Protein AF-A0A937T4F2-F1 (afdb_monomer)

Mean predicted aligned error: 13.63 Å

Secondary structure (DSSP, 8-state):
-EEEEEES-HHHHHHHHHHHHHHHHHH-TT-EEEEEETTT--HHHHHHHHH---SS-S-EEEEEESTT----TTT-HHHHHHHHHHHHHHSSSEEEEEESPPPHHHHHHHTTT-SEEEEE-----------THHHHHHHHTT-HHHHHHHHHHHHHTT--HHHHHHHHHHHHHHHHH--SPPSS-HHHHHHHHHHHHHHHHHHHTTSS-HHHHHHHHHHH-

Foldseek 3Di:
DEAEQEEAPLPVSVVVVVVVVVVVCVVPVPEAEEEDELVRDDLVVVVCQLPPADPRHGEHAYEYEANVVDDDPPDGPLVSCLVCLVSNLVGPYYYYYYHYDDDPVSVVSCVVRHPYHHYDYDPPPPPPQQDLCQLLVCVQVVVLVSNLVSLVVCVVSVNDLVSNLVNNLVSLVVVLPDPDDTPDDNVVSVVLNVLSVCLVVCVVVVNDPSSVSVSVSSVVD

Solvent-accessible surface area (backbone atoms only — not comparable to full-atom values): 12532 Å² total; per-residue (Å²): 49,30,37,37,36,31,23,71,25,63,66,61,40,49,54,50,49,51,58,51,4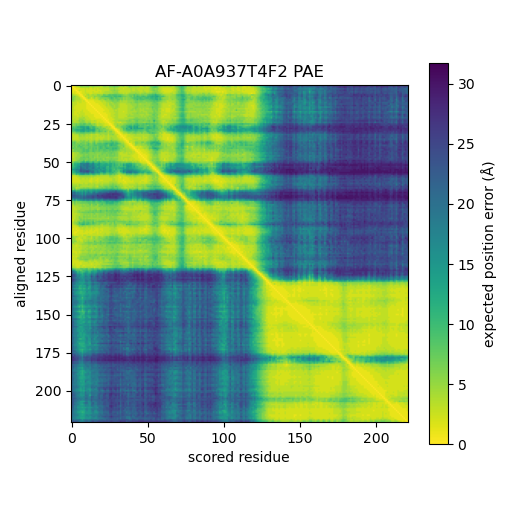9,54,56,46,40,74,76,37,74,71,47,49,77,47,78,42,43,61,90,70,68,51,73,72,57,50,54,46,60,44,75,54,66,48,98,88,22,90,34,42,41,38,35,41,43,40,49,67,72,69,81,60,85,87,84,39,67,49,61,56,53,69,66,43,40,62,59,43,36,74,20,87,30,40,38,35,40,40,39,50,77,74,53,74,73,56,48,62,56,44,69,76,45,38,80,43,79,45,81,27,73,56,87,66,74,73,76,75,73,80,66,70,63,57,43,31,53,23,56,60,67,69,36,52,70,59,29,52,54,46,48,54,51,38,53,76,67,70,53,54,66,68,59,55,50,49,46,47,53,50,40,46,50,53,58,68,74,43,92,63,93,62,87,60,54,75,66,57,46,49,54,54,50,53,49,54,53,49,47,55,52,38,29,75,69,66,76,41,58,60,68,63,48,50,51,51,52,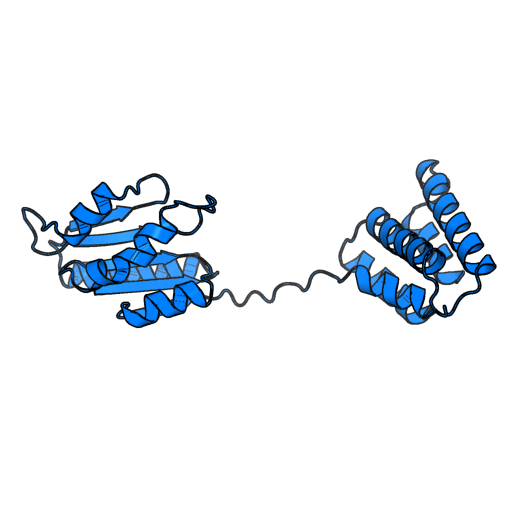55,75,66,111

Radius of gyration: 28.6 Å; Cα contacts (8 Å, |Δi|>4): 277; chains: 1; bounding box: 63×32×73 Å

pLDDT: mean 84.01, std 11.48, range [40.59, 96.69]

Nearest PDB structures (foldseek):
  4nh0-assembly1_A  TM=6.544E-01  e=1.791E-01  Thermomonospora curvata DSM 43183
  2hjg-assembly1_A  TM=4.256E-01  e=2.400E+00  Bacillus 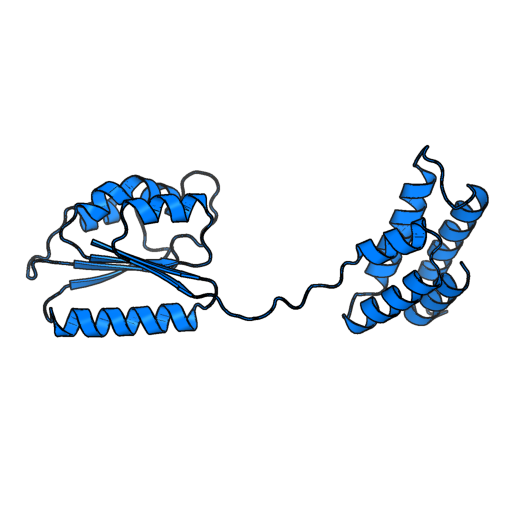subtilis
  8eth-assembly1_D  TM=3.333E-01  e=7.827E-01  Schizosaccharomyces pombe
  4dcu-assembly1_A  TM=3.921E-01  e=3.224E+00  Bacillus subtilis
  4dcs-assembly1_A  TM=3.339E-01  e=3.224E+00  Bacillus subtilis

Structure (mmCIF, N/CA/C/O backbone):
data_AF-A0A937T4F2-F1
#
_entry.id   AF-A0A937T4F2-F1
#
loop_
_atom_site.group_PDB
_atom_site.id
_atom_site.type_symbol
_atom_site.label_atom_id
_atom_site.label_alt_id
_atom_site.label_comp_id
_atom_site.label_asym_id
_atom_site.label_entity_id
_atom_site.label_seq_id
_atom_site.pdbx_PDB_ins_code
_atom_site.Cartn_x
_atom_site.Cartn_y
_atom_site.Cartn_z
_atom_site.occupancy
_atom_site.B_iso_or_equiv
_atom_site.auth_seq_id
_atom_site.auth_comp_id
_atom_site.auth_asym_id
_atom_site.auth_atom_id
_atom_site.pdbx_PDB_model_num
ATOM 1 N N . MET A 1 1 ? -14.818 2.961 31.309 1.00 83.94 1 MET A N 1
ATOM 2 C CA . MET A 1 1 ? -13.993 1.775 30.906 1.00 83.94 1 MET A CA 1
ATOM 3 C C . MET A 1 1 ? -13.852 1.731 29.386 1.00 83.94 1 MET A C 1
ATOM 5 O O . MET A 1 1 ? -14.859 1.927 28.714 1.00 83.94 1 MET A O 1
ATOM 9 N N . ILE A 1 2 ? -12.658 1.455 28.837 1.00 88.44 2 ILE A N 1
ATOM 10 C CA . ILE A 1 2 ? -12.404 1.455 27.378 1.00 88.44 2 ILE A CA 1
ATOM 11 C C . ILE A 1 2 ? -11.816 0.113 26.905 1.00 88.44 2 ILE A C 1
ATOM 13 O O . ILE A 1 2 ? -10.771 -0.321 27.392 1.00 88.44 2 ILE A O 1
ATOM 17 N N . TYR A 1 3 ? -12.446 -0.494 25.897 1.00 89.44 3 TYR A N 1
ATOM 18 C CA . TYR A 1 3 ? -11.949 -1.653 25.150 1.00 89.44 3 TYR A CA 1
ATOM 19 C C . TYR A 1 3 ? -11.636 -1.247 23.708 1.00 89.44 3 TYR A C 1
ATOM 21 O O . TYR A 1 3 ? -12.481 -0.656 23.045 1.00 89.44 3 TYR A O 1
ATOM 29 N N . LEU A 1 4 ? -10.457 -1.604 23.201 1.00 89.62 4 LEU A N 1
ATOM 30 C CA . LEU A 1 4 ? -10.071 -1.373 21.809 1.00 89.62 4 LEU A CA 1
ATOM 31 C C . LEU A 1 4 ? -9.850 -2.707 21.089 1.00 89.62 4 LEU A C 1
ATOM 33 O O . LEU A 1 4 ? -8.992 -3.503 21.472 1.00 89.62 4 LEU A O 1
ATOM 37 N N . LEU A 1 5 ? -10.609 -2.931 20.021 1.00 90.12 5 LEU A N 1
ATOM 38 C CA . LEU A 1 5 ? -10.444 -4.028 19.075 1.00 90.12 5 LEU A CA 1
ATOM 39 C C . LEU A 1 5 ? -10.024 -3.412 17.738 1.00 90.12 5 LEU A C 1
ATOM 41 O O . LEU A 1 5 ? -10.848 -2.807 17.060 1.00 90.12 5 LEU A O 1
ATOM 45 N N . HIS A 1 6 ? -8.757 -3.539 17.355 1.00 87.50 6 HIS A N 1
ATOM 46 C CA . HIS A 1 6 ? -8.257 -2.925 16.120 1.00 87.50 6 HIS A CA 1
ATOM 47 C C . HIS A 1 6 ? -7.607 -3.955 15.204 1.00 87.50 6 HIS A C 1
ATOM 49 O O . HIS A 1 6 ? -7.097 -4.967 15.676 1.00 87.50 6 HIS A O 1
ATOM 55 N N . GLY A 1 7 ? -7.591 -3.729 13.892 1.00 82.75 7 GLY A N 1
ATOM 56 C CA . GLY A 1 7 ? -6.862 -4.613 12.982 1.00 82.75 7 GLY A CA 1
ATOM 57 C C . GLY A 1 7 ? -7.362 -4.639 11.544 1.00 82.75 7 GLY A C 1
ATOM 58 O O . GLY A 1 7 ? -8.297 -3.941 11.167 1.00 82.75 7 GLY A O 1
ATOM 59 N N . THR A 1 8 ? -6.701 -5.449 10.719 1.00 80.94 8 THR A N 1
ATOM 60 C CA . THR A 1 8 ? -7.062 -5.641 9.305 1.00 80.94 8 THR A CA 1
ATOM 61 C C . THR A 1 8 ? -8.091 -6.755 9.103 1.00 80.94 8 THR A C 1
ATOM 63 O O . THR A 1 8 ? -8.775 -6.773 8.085 1.00 80.94 8 THR A O 1
ATOM 66 N N . ASP A 1 9 ? -8.219 -7.690 10.053 1.00 83.81 9 ASP A N 1
ATOM 67 C CA . ASP A 1 9 ? -9.214 -8.768 10.019 1.00 83.81 9 ASP A CA 1
ATOM 68 C C . ASP A 1 9 ? -10.533 -8.324 10.667 1.00 83.81 9 ASP A C 1
ATOM 70 O O . ASP A 1 9 ? -10.784 -8.546 11.856 1.00 83.81 9 ASP A O 1
ATOM 74 N N . THR A 1 10 ? -11.397 -7.704 9.861 1.00 80.31 10 THR A N 1
ATOM 75 C CA . THR A 1 10 ? -12.711 -7.212 10.305 1.00 80.31 10 THR A CA 1
ATOM 76 C C . THR A 1 10 ? -13.646 -8.332 10.766 1.00 80.31 10 THR A C 1
ATOM 78 O O . THR A 1 10 ? -14.517 -8.106 11.604 1.00 80.31 10 THR A O 1
ATOM 81 N N . LYS A 1 11 ? -13.476 -9.563 10.264 1.00 84.50 11 LYS A N 1
ATOM 82 C CA . LYS A 1 11 ? -14.308 -10.706 10.667 1.00 84.50 11 LYS A CA 1
ATOM 83 C C . LYS A 1 11 ? -13.941 -11.179 12.068 1.00 84.50 11 LYS A C 1
ATOM 85 O O . LYS A 1 11 ? -14.830 -11.403 12.892 1.00 84.50 11 LYS A O 1
ATOM 90 N N . LYS A 1 12 ? -12.644 -11.318 12.365 1.00 85.81 12 LYS A N 1
ATOM 91 C CA . LYS A 1 12 ? -12.189 -11.726 13.704 1.00 85.81 12 LYS A CA 1
ATOM 92 C C . LYS A 1 12 ? -12.471 -10.664 14.758 1.00 85.81 12 LYS A C 1
ATOM 94 O O . LYS A 1 12 ? -12.936 -11.029 15.838 1.00 85.81 12 LYS A O 1
ATOM 99 N N . SER A 1 13 ? -12.244 -9.385 14.450 1.00 85.69 13 SER A N 1
ATOM 100 C CA . SER A 1 13 ? -12.534 -8.297 15.391 1.00 85.69 13 SER A CA 1
ATOM 101 C C . SER A 1 13 ? -14.026 -8.245 15.739 1.00 85.69 13 SER A C 1
ATOM 103 O O . SER A 1 13 ? -14.369 -8.229 16.922 1.00 85.69 13 SER A O 1
ATOM 105 N N . ARG A 1 14 ? -14.921 -8.362 14.744 1.00 87.44 14 ARG A N 1
ATOM 106 C CA . ARG A 1 14 ? -16.379 -8.431 14.968 1.00 87.44 14 ARG A CA 1
ATOM 107 C C . ARG A 1 14 ? -16.800 -9.674 15.747 1.00 87.44 14 ARG A C 1
ATOM 109 O O . ARG A 1 14 ? -17.582 -9.567 16.686 1.00 87.44 14 ARG A O 1
ATOM 116 N N . LYS A 1 15 ? -16.244 -10.851 15.439 1.00 88.81 15 LYS A N 1
ATOM 117 C CA . LYS A 1 15 ? -16.525 -12.073 16.216 1.00 88.81 15 LYS A CA 1
ATOM 118 C C . LYS A 1 15 ? -16.136 -11.908 17.688 1.00 88.81 15 LYS A C 1
ATOM 120 O O . LYS A 1 15 ? -16.854 -12.374 18.569 1.00 88.81 15 LYS A O 1
ATOM 125 N N . LYS A 1 16 ? -15.014 -11.234 17.967 1.00 88.50 16 LYS A N 1
ATOM 126 C CA . LYS A 1 16 ? -14.596 -10.955 19.344 1.00 88.50 16 LYS A CA 1
ATOM 127 C C . LYS A 1 16 ? -15.494 -9.929 20.028 1.00 88.50 16 LYS A C 1
ATOM 129 O O . LYS A 1 16 ? -15.786 -10.115 21.205 1.00 88.50 16 LYS A O 1
ATOM 134 N N . LEU A 1 17 ? -15.929 -8.894 19.310 1.00 88.19 17 LEU A N 1
ATOM 135 C CA . LEU A 1 17 ? -16.901 -7.920 19.806 1.00 88.19 17 LEU A CA 1
ATOM 136 C C . LEU A 1 17 ? -18.180 -8.620 20.272 1.00 88.19 17 LEU A C 1
ATOM 138 O O . LEU A 1 17 ? -18.566 -8.436 21.418 1.00 88.19 17 LEU A O 1
ATOM 142 N N . HIS A 1 18 ? -18.777 -9.470 19.431 1.00 88.38 18 HIS A N 1
ATOM 143 C CA . HIS A 1 18 ? -19.980 -10.224 19.801 1.00 88.38 18 HIS A CA 1
ATOM 144 C C . HIS A 1 18 ? -19.755 -11.082 21.048 1.00 88.38 18 HIS A C 1
ATOM 146 O O . HIS A 1 18 ? -20.501 -10.956 22.008 1.00 88.38 18 HIS A O 1
ATOM 152 N N . ALA A 1 19 ? -18.653 -11.836 21.108 1.00 88.44 19 ALA A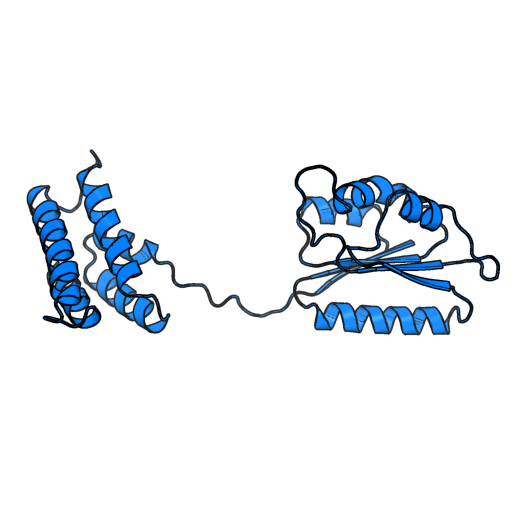 N 1
ATOM 153 C CA . ALA A 1 19 ? -18.331 -12.630 22.293 1.00 88.44 19 ALA A CA 1
ATOM 154 C C . ALA A 1 19 ? -18.150 -11.777 23.568 1.00 88.44 19 ALA A C 1
ATOM 156 O O . ALA A 1 19 ? -18.493 -12.218 24.662 1.00 88.44 19 ALA A O 1
ATOM 157 N N . LEU A 1 20 ? -17.594 -10.564 23.455 1.00 86.69 20 LEU A N 1
ATOM 158 C CA . LEU A 1 20 ? -17.495 -9.636 24.586 1.00 86.69 20 LEU A CA 1
ATOM 159 C C . LEU A 1 20 ? -18.876 -9.125 25.001 1.00 86.69 20 LEU A C 1
ATOM 161 O O . LEU A 1 20 ? -19.185 -9.154 26.191 1.00 86.69 20 LEU A O 1
ATOM 165 N N . LEU A 1 21 ? -19.708 -8.719 24.043 1.00 86.31 21 LEU A N 1
ATOM 166 C CA . LEU A 1 21 ? -21.074 -8.268 24.301 1.00 86.31 21 LEU A CA 1
ATOM 167 C C . LEU A 1 21 ? -21.911 -9.364 24.970 1.00 86.31 21 LEU A C 1
ATOM 169 O O . LEU A 1 21 ? -22.514 -9.093 26.002 1.00 86.31 21 LEU A O 1
ATOM 173 N N . ASP A 1 22 ? -21.849 -10.608 24.493 1.00 86.69 22 ASP A N 1
ATOM 174 C CA . ASP A 1 22 ? -22.565 -11.748 25.086 1.00 86.69 22 ASP A CA 1
ATOM 175 C C . ASP A 1 22 ? -22.203 -11.933 26.568 1.00 86.69 22 ASP A C 1
ATOM 177 O O . ASP A 1 22 ? -23.071 -12.084 27.434 1.00 86.69 22 ASP A O 1
ATOM 181 N N . THR A 1 23 ? -20.908 -11.845 26.901 1.00 85.31 23 THR A N 1
ATOM 182 C CA . THR A 1 23 ? -20.461 -11.932 28.302 1.00 85.31 23 THR A CA 1
ATOM 183 C C . THR A 1 23 ? -20.909 -10.740 29.147 1.00 85.31 23 THR A C 1
ATOM 185 O O . THR A 1 23 ? -21.160 -10.901 30.343 1.00 85.31 23 THR A O 1
ATOM 188 N N . MET A 1 24 ? -21.010 -9.548 28.555 1.00 82.31 24 MET A N 1
ATOM 189 C CA . MET A 1 24 ? -21.457 -8.341 29.250 1.00 82.31 24 MET A CA 1
ATOM 190 C C . MET A 1 24 ? -22.962 -8.362 29.498 1.00 82.31 24 MET A C 1
ATOM 192 O O . MET A 1 24 ? -23.366 -8.087 30.624 1.00 82.31 24 MET A O 1
ATOM 196 N N . PHE A 1 25 ? -23.767 -8.766 28.514 1.00 82.12 25 PHE A N 1
ATOM 197 C CA . PHE A 1 25 ? -25.214 -8.923 28.666 1.00 82.12 25 PHE A CA 1
ATOM 198 C C . PHE A 1 25 ? -25.568 -10.018 29.671 1.00 82.12 25 PHE A C 1
ATOM 200 O O . PHE A 1 25 ? -26.463 -9.832 30.484 1.00 82.12 25 PHE A O 1
ATOM 207 N N . THR A 1 26 ? -24.801 -11.112 29.716 1.00 81.31 26 THR A N 1
ATOM 208 C CA . THR A 1 26 ? -24.996 -12.158 30.739 1.00 81.31 26 THR A CA 1
ATOM 209 C C . THR A 1 26 ? -24.761 -11.622 32.156 1.00 81.31 26 THR A C 1
ATOM 211 O O . THR A 1 26 ? -25.468 -11.984 33.091 1.00 81.31 26 THR A O 1
ATOM 214 N N . LYS A 1 27 ? -23.762 -10.748 32.337 1.00 80.12 27 LYS A N 1
ATOM 215 C CA . LYS A 1 27 ? -23.451 -10.141 33.644 1.00 80.12 27 LYS A CA 1
ATOM 216 C C . LYS A 1 27 ? -24.350 -8.953 33.987 1.00 80.12 27 LYS A C 1
ATOM 218 O O . LYS A 1 27 ? -24.437 -8.589 35.157 1.00 80.12 27 LYS A O 1
ATOM 223 N N . LYS A 1 28 ? -24.926 -8.300 32.978 1.00 74.56 28 LYS A N 1
ATOM 224 C CA . LYS A 1 28 ? -25.728 -7.077 33.090 1.00 74.56 28 LYS A CA 1
ATOM 225 C C . LYS A 1 28 ? -26.850 -7.098 32.042 1.00 74.56 28 LYS A C 1
ATOM 227 O O . LYS A 1 28 ? -26.717 -6.432 31.014 1.00 74.56 28 LYS A O 1
ATOM 232 N N . PRO A 1 29 ? -27.933 -7.851 32.291 1.00 70.62 29 PRO A N 1
ATOM 233 C CA . PRO A 1 29 ? -29.032 -7.982 31.337 1.00 70.62 29 PRO A CA 1
ATOM 234 C C . PRO A 1 29 ? -29.769 -6.658 31.096 1.00 70.62 29 PRO A C 1
ATOM 236 O O . PRO A 1 29 ? -30.227 -6.418 29.986 1.00 70.62 29 PRO A O 1
ATOM 239 N N . ASP A 1 30 ? -29.795 -5.762 32.086 1.00 70.56 30 ASP A N 1
ATOM 240 C CA . ASP A 1 30 ? -30.507 -4.479 31.995 1.00 70.56 30 ASP A CA 1
ATOM 241 C C . ASP A 1 30 ? -29.673 -3.349 31.360 1.00 70.56 30 ASP A C 1
ATOM 243 O O . ASP A 1 30 ? -30.110 -2.202 31.326 1.00 70.56 30 ASP A O 1
ATOM 247 N N . ALA A 1 31 ? -28.446 -3.620 30.896 1.00 73.25 31 ALA A N 1
ATOM 248 C CA . ALA A 1 31 ? -27.570 -2.578 30.362 1.00 73.25 31 ALA A CA 1
ATOM 249 C C . ALA A 1 31 ? -28.068 -2.046 29.008 1.00 73.25 31 ALA A C 1
ATOM 251 O O . ALA A 1 31 ? -28.270 -2.801 28.057 1.00 73.25 31 ALA A O 1
ATOM 252 N N . SER A 1 32 ? -28.189 -0.723 28.896 1.00 79.19 32 SER A N 1
ATOM 253 C CA . SER A 1 32 ? -28.565 -0.065 27.641 1.00 79.19 32 SER A CA 1
ATOM 254 C C . SER A 1 32 ? -27.428 -0.145 26.615 1.00 79.19 32 SER A C 1
ATOM 256 O O . SER A 1 32 ? -26.306 0.285 26.892 1.00 79.19 32 SER A O 1
ATOM 258 N N . PHE A 1 33 ? -27.714 -0.695 25.432 1.00 84.00 33 PHE A N 1
ATOM 259 C CA . PHE A 1 33 ? -26.747 -0.894 24.349 1.00 84.00 33 PHE A CA 1
ATOM 260 C C . PHE A 1 33 ? -26.942 0.121 23.222 1.00 84.00 33 PHE A C 1
ATOM 262 O O . PHE A 1 33 ? -28.048 0.276 22.706 1.00 84.00 33 PHE A O 1
ATOM 269 N N . LEU A 1 34 ? -25.853 0.768 22.810 1.00 85.19 34 LEU A N 1
ATOM 270 C CA . LEU A 1 34 ? -25.823 1.725 21.708 1.00 85.19 34 LEU A CA 1
ATOM 271 C C . LEU A 1 34 ? -24.652 1.404 20.780 1.00 85.19 34 LEU A C 1
ATOM 273 O O . LEU A 1 34 ? -23.527 1.196 21.235 1.00 85.19 34 LEU A O 1
ATOM 277 N N . ARG A 1 35 ? -24.899 1.399 19.472 1.00 86.94 35 ARG A N 1
ATOM 278 C CA . ARG A 1 35 ? -23.864 1.284 18.440 1.00 86.94 35 ARG A CA 1
ATOM 279 C C . ARG A 1 35 ? -23.889 2.545 17.593 1.00 86.94 35 ARG A C 1
ATOM 281 O O . ARG A 1 35 ? -24.959 2.941 17.155 1.00 86.94 35 ARG A O 1
ATOM 288 N N . ILE A 1 36 ? -22.725 3.150 17.393 1.00 84.69 36 ILE A N 1
ATOM 289 C CA . ILE A 1 36 ? -22.549 4.402 16.660 1.00 84.69 36 ILE A CA 1
ATOM 290 C C . ILE A 1 36 ? -21.604 4.143 15.492 1.00 84.69 36 ILE A C 1
ATOM 292 O O . ILE A 1 36 ? -20.479 3.673 15.687 1.00 84.69 36 ILE A O 1
ATOM 296 N N . GLU A 1 37 ? -22.071 4.457 14.291 1.00 81.75 37 GLU A N 1
ATOM 297 C CA . GLU A 1 37 ? -21.305 4.370 13.046 1.00 81.75 37 GLU A CA 1
ATOM 298 C C . GLU A 1 37 ? -20.858 5.769 12.584 1.00 81.75 37 GLU A C 1
ATOM 300 O O . GLU A 1 37 ? -21.308 6.784 13.120 1.00 81.75 37 GLU A O 1
ATOM 305 N N . ALA A 1 38 ? -19.957 5.838 11.596 1.00 72.31 38 ALA A N 1
ATOM 306 C CA . ALA A 1 38 ? -19.289 7.080 11.181 1.00 72.31 38 ALA A CA 1
ATOM 307 C C . ALA A 1 38 ? -20.251 8.232 10.826 1.00 72.31 38 ALA A C 1
ATOM 309 O O . ALA A 1 38 ? -19.945 9.388 11.105 1.00 72.31 38 ALA A O 1
ATOM 310 N N . GLY A 1 39 ? -21.438 7.921 10.292 1.00 68.94 39 GLY A N 1
ATOM 311 C CA . GLY A 1 39 ? -22.457 8.916 9.934 1.00 68.94 39 GLY A CA 1
ATOM 312 C C . GLY A 1 39 ? -23.366 9.380 11.078 1.00 68.94 39 GLY A C 1
ATOM 313 O O . GLY A 1 39 ? -24.108 10.340 10.901 1.00 68.94 39 GLY A O 1
ATOM 314 N N . GLU A 1 40 ? -23.334 8.724 12.239 1.00 71.88 40 GLU A N 1
ATOM 315 C CA . GLU A 1 40 ? -24.231 9.020 13.369 1.00 71.88 40 GLU A CA 1
ATOM 316 C C . GLU A 1 40 ? -23.536 9.759 14.520 1.00 71.88 40 GLU A C 1
ATOM 318 O O . GLU A 1 40 ? -24.167 10.089 15.533 1.00 71.88 40 GLU A O 1
ATOM 323 N N . PHE A 1 41 ? -22.227 9.976 14.398 1.00 78.56 41 PHE A N 1
ATOM 324 C CA . PHE A 1 41 ? -21.417 10.586 15.438 1.00 78.56 41 PHE A CA 1
ATOM 325 C C . PHE A 1 41 ? -21.494 12.118 15.401 1.00 78.56 41 PHE A C 1
ATOM 327 O O . PHE A 1 41 ? -21.256 12.733 14.365 1.00 78.56 41 PHE A O 1
ATOM 334 N N . ASP A 1 42 ? -21.725 12.720 16.569 1.00 78.81 42 ASP A N 1
ATOM 335 C CA . ASP A 1 42 ? -21.542 14.150 16.822 1.00 78.81 42 ASP A CA 1
ATOM 336 C C . ASP A 1 42 ? -20.919 14.366 18.214 1.00 78.81 42 ASP A C 1
ATOM 338 O O . ASP A 1 42 ? -21.085 13.540 19.120 1.00 78.81 42 ASP A O 1
ATOM 342 N N . GLU A 1 43 ? -20.212 15.482 18.395 1.00 79.81 43 GLU A N 1
ATOM 343 C CA . GLU A 1 43 ? -19.562 15.861 19.656 1.00 79.81 43 GLU A CA 1
ATOM 344 C C . GLU A 1 43 ? -20.571 15.997 20.805 1.00 79.81 43 GLU A C 1
ATOM 346 O O . GLU A 1 43 ? -20.306 15.533 21.917 1.00 79.81 43 GLU A O 1
ATOM 351 N N . SER A 1 44 ? -21.764 16.531 20.528 1.00 80.44 44 SER A N 1
ATOM 352 C CA . SER A 1 44 ? -22.835 16.656 21.525 1.00 80.44 44 SER A CA 1
ATOM 353 C C . SER A 1 44 ? -23.259 15.290 22.077 1.00 80.44 44 SER A C 1
ATOM 355 O O . SER A 1 44 ? -23.436 15.129 23.286 1.00 80.44 44 SER A O 1
ATOM 357 N N . ARG A 1 45 ? -23.354 14.272 21.205 1.00 78.56 45 ARG A N 1
ATOM 358 C CA . ARG A 1 45 ? -23.710 12.896 21.602 1.00 78.56 45 ARG A CA 1
ATOM 359 C C . ARG A 1 45 ? -22.607 12.247 22.429 1.00 78.56 45 ARG A C 1
ATOM 361 O O . ARG A 1 45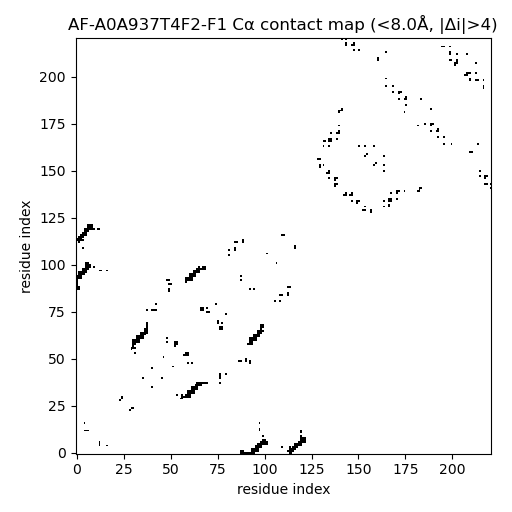 ? -22.897 11.485 23.343 1.00 78.56 45 ARG A O 1
ATOM 368 N N . LEU A 1 46 ? -21.338 12.552 22.145 1.00 82.19 46 LEU A N 1
ATOM 369 C CA . LEU A 1 46 ? -20.229 12.036 22.948 1.00 82.19 46 LEU A CA 1
ATOM 370 C C . LEU A 1 46 ? -20.319 12.517 24.401 1.00 82.19 46 LEU A C 1
ATOM 372 O O . LEU A 1 46 ? -20.147 11.710 25.313 1.00 82.19 46 LEU A O 1
ATOM 376 N N . GLN A 1 47 ? -20.623 13.798 24.618 1.00 81.25 47 GLN A N 1
ATOM 377 C CA . GLN A 1 47 ? -20.795 14.357 25.963 1.00 81.25 47 GLN A CA 1
ATOM 378 C C . GLN A 1 47 ? -21.973 13.707 26.701 1.00 81.25 47 GLN A C 1
ATOM 380 O O . GLN A 1 47 ? -21.847 13.347 27.874 1.00 81.25 47 GLN A O 1
ATOM 385 N N . GLU A 1 48 ? -23.080 13.454 25.995 1.00 82.81 48 GLU A N 1
ATOM 386 C CA . GLU A 1 48 ? -24.206 12.679 26.525 1.00 82.81 48 GLU A CA 1
ATOM 387 C C . GLU A 1 48 ? -23.779 11.260 26.922 1.00 82.81 48 GLU A C 1
ATOM 389 O O . GLU A 1 48 ? -24.142 10.785 27.991 1.00 82.81 48 GLU A O 1
ATOM 394 N N . PHE A 1 49 ? -22.952 10.582 26.127 1.00 82.50 49 PHE A N 1
ATOM 395 C CA . PHE A 1 49 ? -22.477 9.238 26.467 1.00 82.50 49 PHE A CA 1
ATOM 396 C C . PHE A 1 49 ? -21.503 9.215 27.648 1.00 82.50 49 PHE A C 1
ATOM 398 O O . PHE A 1 49 ? -21.465 8.236 28.396 1.00 82.50 49 PHE A O 1
ATOM 405 N N . VAL A 1 50 ? -20.692 10.260 27.822 1.00 82.62 50 VAL A N 1
ATOM 406 C CA . VAL A 1 50 ? -19.712 10.351 28.915 1.00 82.62 50 VAL A CA 1
ATOM 407 C C . VAL A 1 50 ? -20.402 10.645 30.246 1.00 82.62 50 VAL A C 1
ATOM 409 O O . VAL A 1 50 ? -20.107 9.960 31.231 1.00 82.62 50 VAL A O 1
ATOM 412 N N . GLY A 1 51 ? -21.311 11.625 30.270 1.00 74.94 51 GLY A N 1
ATOM 413 C CA . GLY A 1 51 ? -21.999 12.083 31.484 1.00 74.94 51 GLY A CA 1
ATOM 414 C C . GLY A 1 51 ? -23.368 11.447 31.734 1.00 74.94 51 GLY A C 1
ATOM 415 O O . GLY A 1 51 ? -23.875 11.502 32.852 1.00 74.94 51 GLY A O 1
ATOM 416 N N . GLY A 1 52 ? -23.975 10.846 30.714 1.00 69.56 52 GLY A N 1
ATOM 417 C CA . GLY A 1 52 ? -25.308 10.267 30.784 1.00 69.56 52 GLY A CA 1
ATOM 418 C C . GLY A 1 52 ? -25.343 8.950 31.551 1.00 69.56 52 GLY A C 1
ATOM 419 O O . GLY A 1 52 ? -24.478 8.080 31.413 1.00 69.56 52 GLY A O 1
ATOM 420 N N . GLN A 1 53 ? -26.416 8.784 32.318 1.00 63.97 53 GLN A N 1
ATOM 421 C CA . GLN A 1 53 ? -26.801 7.539 32.974 1.00 63.97 53 GLN A CA 1
ATOM 422 C C . GLN A 1 53 ? -28.165 7.104 32.424 1.00 63.97 53 GLN A C 1
ATOM 424 O O . GLN A 1 53 ? -28.999 7.943 32.083 1.00 63.97 53 GLN A O 1
ATOM 429 N N . GLY A 1 54 ? -28.387 5.798 32.267 1.00 59.94 54 GLY A N 1
ATOM 430 C CA . GLY A 1 54 ? -29.671 5.287 31.794 1.00 59.94 54 GLY A CA 1
ATOM 431 C C . GLY A 1 54 ? -30.770 5.576 32.806 1.00 59.94 54 GLY A C 1
ATOM 432 O O . GLY A 1 54 ? -30.588 5.316 33.992 1.00 59.94 54 GLY A O 1
ATOM 433 N N . LEU A 1 55 ? -31.931 6.048 32.335 1.00 58.78 55 LEU A N 1
ATOM 434 C CA . LEU A 1 55 ? -33.102 6.285 33.194 1.00 58.78 55 LEU A CA 1
ATOM 435 C C . LEU A 1 55 ? -33.513 5.034 33.995 1.00 58.78 55 LEU A C 1
ATOM 437 O O . LEU A 1 55 ? -34.071 5.152 35.080 1.00 58.78 55 LEU A O 1
ATOM 441 N N . PHE A 1 56 ? -33.229 3.846 33.451 1.00 57.81 56 PHE A N 1
ATOM 442 C CA . PHE A 1 56 ? -33.625 2.550 34.011 1.00 57.81 56 PHE A CA 1
ATOM 443 C C . PHE A 1 56 ? -32.443 1.623 34.321 1.00 57.81 56 PHE A C 1
ATOM 445 O O . PHE A 1 56 ? -32.627 0.574 34.929 1.00 57.81 56 PHE A O 1
ATOM 452 N N . SER A 1 57 ? -31.224 1.983 33.906 1.00 58.75 57 SER A N 1
ATOM 453 C CA . SER A 1 57 ? -30.040 1.145 34.093 1.00 58.75 57 SER A CA 1
ATOM 454 C C . SER A 1 57 ? -28.816 2.001 34.370 1.00 58.75 57 SER A C 1
ATOM 456 O O . SER A 1 57 ? -28.568 3.006 33.707 1.00 58.75 57 SER A O 1
ATOM 458 N N . ASN A 1 58 ? -28.011 1.586 35.343 1.00 62.25 58 ASN A N 1
ATOM 459 C CA . ASN A 1 58 ? -26.920 2.423 35.833 1.00 62.25 58 ASN A CA 1
ATOM 460 C C . ASN A 1 58 ? -25.727 2.545 34.869 1.00 62.25 58 ASN A C 1
ATOM 462 O O . ASN A 1 58 ? -24.793 3.267 35.204 1.00 62.25 58 ASN A O 1
ATOM 466 N N . LYS A 1 59 ? -25.690 1.823 33.732 1.00 72.56 59 LYS A N 1
ATOM 467 C CA . LYS A 1 59 ? -24.513 1.780 32.840 1.00 72.56 59 LYS A CA 1
ATOM 468 C C . LYS A 1 59 ? -24.883 1.561 31.372 1.00 72.56 59 LYS A C 1
ATOM 470 O O . LYS A 1 59 ? -25.560 0.586 31.050 1.00 72.56 59 LYS A O 1
ATOM 475 N N . TYR A 1 60 ? -24.338 2.400 30.495 1.00 80.69 60 TYR A N 1
ATOM 476 C CA . TYR A 1 60 ? -24.389 2.213 29.044 1.00 80.69 60 TYR A CA 1
ATOM 477 C C . TYR A 1 60 ? -23.244 1.329 28.537 1.00 80.69 60 TYR A C 1
ATOM 479 O O . TYR A 1 60 ? -22.117 1.385 29.044 1.00 80.69 60 TYR A O 1
ATOM 487 N N . ILE A 1 61 ? -23.533 0.541 27.501 1.00 85.50 61 ILE A N 1
ATOM 488 C CA . ILE A 1 61 ? -22.547 -0.128 26.649 1.00 85.50 61 ILE A CA 1
ATOM 489 C C . ILE A 1 61 ? -22.592 0.562 25.286 1.00 85.50 61 ILE A C 1
ATOM 491 O O . ILE A 1 61 ? -23.544 0.382 24.528 1.00 85.50 61 ILE A O 1
ATOM 495 N N . ILE A 1 62 ? -21.564 1.351 24.985 1.00 88.56 62 ILE A N 1
ATOM 496 C CA . ILE A 1 62 ? -21.446 2.117 23.743 1.00 88.56 62 ILE A CA 1
ATOM 497 C C . ILE A 1 62 ? -20.377 1.480 22.858 1.00 88.56 62 ILE A C 1
ATOM 499 O O . ILE A 1 62 ? -19.229 1.308 23.275 1.00 88.56 62 ILE A O 1
ATOM 503 N N . VAL A 1 63 ? -20.748 1.138 21.627 1.00 89.56 63 VAL A N 1
ATOM 504 C CA . VAL A 1 63 ? -19.848 0.596 20.606 1.00 89.56 63 VAL A CA 1
ATOM 505 C C . VAL A 1 63 ? -19.627 1.638 19.519 1.00 89.56 63 VAL A C 1
ATOM 507 O O . VAL A 1 63 ? -20.558 1.999 18.806 1.00 89.56 63 VAL A O 1
ATOM 510 N N . PHE A 1 64 ? -18.383 2.075 19.362 1.00 88.81 64 PHE A N 1
ATOM 511 C CA . PHE A 1 64 ? -17.936 2.917 18.260 1.00 88.81 64 PHE A CA 1
ATOM 512 C C . PHE A 1 64 ? -17.401 2.033 17.136 1.00 88.81 64 PHE A C 1
ATOM 514 O O . PHE A 1 64 ? -16.388 1.354 17.319 1.00 88.81 64 PHE A O 1
ATOM 521 N N . ASP A 1 65 ? -18.105 2.007 16.002 1.00 86.56 65 ASP A N 1
ATOM 522 C CA . ASP A 1 65 ? -17.797 1.133 14.872 1.00 86.56 65 ASP A CA 1
ATOM 523 C C . ASP A 1 65 ? -17.191 1.898 13.704 1.00 86.56 65 ASP A C 1
ATOM 525 O O . ASP A 1 65 ? -17.880 2.625 12.987 1.00 86.56 65 ASP A O 1
ATOM 529 N N . ASN A 1 66 ? -15.888 1.681 13.516 1.00 84.12 66 ASN A N 1
ATOM 530 C CA . ASN A 1 66 ? -15.101 2.176 12.400 1.00 84.12 66 ASN A CA 1
ATOM 531 C C . ASN A 1 66 ? -15.210 3.700 12.236 1.00 84.12 66 ASN A C 1
ATOM 533 O O . ASN A 1 66 ? -15.336 4.213 11.126 1.00 84.12 66 ASN A O 1
ATOM 537 N N . LEU A 1 67 ? -15.160 4.439 13.347 1.00 82.25 67 LEU A N 1
ATOM 538 C CA . LEU A 1 67 ? -15.275 5.898 13.339 1.00 82.25 67 LEU A CA 1
ATOM 539 C C . LEU A 1 67 ? -14.001 6.578 12.824 1.00 82.25 67 LEU A C 1
ATOM 541 O O . LEU A 1 67 ? -13.990 7.788 12.589 1.00 82.25 67 LEU A O 1
ATOM 545 N N . PHE A 1 68 ? -12.901 5.830 12.677 1.00 77.75 68 PHE A N 1
ATOM 546 C CA . PHE A 1 68 ? -11.614 6.364 12.232 1.00 77.75 68 PHE A CA 1
ATOM 547 C C . PHE A 1 68 ? -11.366 6.126 10.736 1.00 77.75 68 PHE A C 1
ATOM 549 O O . PHE A 1 68 ? -10.284 6.473 10.251 1.00 77.75 68 PHE A O 1
ATOM 556 N N . SER A 1 69 ? -12.323 5.538 10.003 1.00 66.31 69 SER A N 1
ATOM 557 C CA . SER A 1 69 ? -12.202 5.339 8.552 1.00 66.31 69 SER A CA 1
ATOM 558 C C . SER A 1 69 ? -12.344 6.621 7.753 1.00 66.31 69 SER A C 1
ATOM 560 O O . SER A 1 69 ? -11.787 6.716 6.658 1.00 66.31 69 SER A O 1
ATOM 562 N N . ASP A 1 70 ? -13.065 7.601 8.292 1.00 57.25 70 ASP A N 1
ATOM 563 C CA . ASP A 1 70 ? -13.182 8.891 7.645 1.00 57.25 70 ASP A CA 1
ATOM 564 C C . ASP A 1 70 ? -11.835 9.614 7.753 1.00 57.25 70 ASP A C 1
ATOM 566 O O . ASP A 1 70 ? -11.329 9.927 8.836 1.00 57.25 70 ASP A O 1
ATOM 570 N N . ASN A 1 71 ? -11.272 9.935 6.588 1.00 53.50 71 ASN A N 1
ATOM 571 C CA . ASN A 1 71 ? -10.151 10.852 6.422 1.00 53.50 71 ASN A CA 1
ATOM 572 C C . ASN A 1 71 ? -10.647 12.269 6.042 1.00 53.50 71 ASN A C 1
ATOM 574 O O . ASN A 1 71 ? -10.283 12.736 4.958 1.00 53.50 71 ASN A O 1
ATOM 578 N N . PRO A 1 72 ? -11.434 13.022 6.844 1.00 51.47 72 PRO A N 1
ATOM 579 C CA . PRO A 1 72 ? -11.542 14.446 6.597 1.00 51.47 72 PRO A CA 1
ATOM 580 C C . PRO A 1 72 ? -10.251 15.109 7.100 1.00 51.47 72 PRO A C 1
ATOM 582 O O . PRO A 1 72 ? -9.816 14.868 8.237 1.00 51.47 72 PRO A O 1
ATOM 585 N N . PRO A 1 73 ? -9.615 15.954 6.279 1.00 40.59 73 PRO A N 1
ATOM 586 C CA . PRO A 1 73 ? -8.472 16.736 6.701 1.00 40.59 73 PRO A CA 1
ATOM 587 C C . PRO A 1 73 ? -8.960 17.789 7.704 1.00 40.59 73 PRO A C 1
ATOM 589 O O . PRO A 1 73 ? -9.811 18.605 7.384 1.00 40.59 73 PRO A O 1
ATOM 592 N N . ALA A 1 74 ? -8.406 17.760 8.917 1.00 40.69 74 ALA A N 1
ATOM 593 C CA . ALA A 1 74 ? -8.582 18.779 9.956 1.00 40.69 74 ALA A CA 1
ATOM 594 C C . ALA A 1 74 ? -10.034 19.006 10.447 1.00 40.69 74 ALA A C 1
ATOM 596 O O . ALA A 1 74 ? -10.732 19.905 10.001 1.00 40.69 74 ALA A O 1
ATOM 597 N N . GLY A 1 75 ? -10.451 18.224 11.454 1.00 51.03 75 GLY A N 1
ATOM 598 C CA . GLY A 1 75 ? -11.681 18.477 12.231 1.00 51.03 75 GLY A CA 1
ATOM 599 C C . GLY A 1 75 ? -12.538 17.243 12.523 1.00 51.03 75 GLY A C 1
ATOM 600 O O . GLY A 1 75 ? -13.461 17.328 13.319 1.00 51.03 75 GLY A O 1
ATOM 601 N N . GLY A 1 76 ? -12.222 16.094 11.918 1.00 65.06 76 GLY A N 1
ATOM 602 C CA . GLY A 1 76 ? -13.067 14.898 11.992 1.00 65.06 76 GLY A CA 1
ATOM 603 C C . GLY A 1 76 ? -13.165 14.223 13.368 1.00 65.06 76 GLY A C 1
ATOM 604 O O . GLY A 1 76 ? -12.259 14.330 14.202 1.00 65.06 76 GLY A O 1
ATOM 605 N N . THR A 1 77 ? -14.243 13.445 13.529 1.00 71.56 77 THR A N 1
ATOM 606 C CA . THR A 1 77 ? -14.617 12.529 14.630 1.00 71.56 77 THR A CA 1
ATOM 607 C C . THR A 1 77 ? -13.433 11.904 15.368 1.00 71.56 77 THR A C 1
ATOM 609 O O . THR A 1 77 ? -13.350 11.922 16.596 1.00 71.56 77 THR A O 1
ATOM 612 N N . LYS A 1 78 ? -12.447 11.421 14.612 1.00 79.44 78 LYS A N 1
ATOM 613 C CA . LYS A 1 78 ? -11.205 10.834 15.117 1.00 79.44 78 LYS A CA 1
ATOM 614 C C . LYS A 1 78 ? -10.430 11.733 16.087 1.00 79.44 78 LYS A C 1
ATOM 616 O O . LYS A 1 78 ? -9.950 11.263 17.115 1.00 79.44 78 LYS A O 1
ATOM 621 N N . ASN A 1 79 ? -10.268 13.018 15.775 1.00 79.12 79 ASN A N 1
ATOM 622 C CA . ASN A 1 79 ? -9.502 13.930 16.628 1.00 79.12 79 ASN A CA 1
ATOM 623 C C . ASN A 1 79 ? -10.241 14.260 17.924 1.00 79.12 79 ASN A C 1
ATOM 625 O O . ASN A 1 79 ? -9.586 14.402 18.955 1.00 79.12 79 ASN A O 1
ATOM 629 N N . ILE A 1 80 ? -11.568 14.370 17.860 1.00 81.75 80 ILE A N 1
ATOM 630 C CA . ILE A 1 80 ? -12.437 14.616 19.016 1.00 81.75 80 ILE A CA 1
ATOM 631 C C . ILE A 1 80 ? -12.338 13.421 19.967 1.00 81.75 80 ILE A C 1
ATOM 633 O O . ILE A 1 80 ? -11.894 13.572 21.104 1.00 81.75 80 ILE A O 1
ATOM 637 N N . LEU A 1 81 ? -12.581 12.207 19.460 1.00 83.56 81 LEU A N 1
ATOM 638 C CA . LEU A 1 81 ? -12.488 10.974 20.246 1.00 83.56 81 LEU A CA 1
ATOM 639 C C . LEU A 1 81 ? -11.114 10.796 20.896 1.00 83.56 81 LEU A C 1
ATOM 641 O O . LEU A 1 81 ? -11.032 10.471 22.075 1.00 83.56 81 LEU A O 1
ATOM 645 N N . LEU A 1 82 ? -10.025 11.066 20.165 1.00 84.00 82 LEU A N 1
ATOM 646 C CA . LEU A 1 82 ? -8.661 10.953 20.693 1.00 84.00 82 LEU A CA 1
ATOM 647 C C . LEU A 1 82 ? -8.297 12.009 21.749 1.00 84.00 82 LEU A C 1
ATOM 649 O O . LEU A 1 82 ? -7.316 11.802 22.468 1.00 84.00 82 LEU A O 1
ATOM 653 N N . LYS A 1 83 ? -8.987 13.154 21.798 1.00 85.00 83 LYS A N 1
ATOM 654 C CA . LYS A 1 83 ? -8.808 14.169 22.852 1.00 85.00 83 LYS A CA 1
ATOM 655 C C . LYS A 1 83 ? -9.593 13.792 24.105 1.00 85.00 83 LYS A C 1
ATOM 657 O O . LYS A 1 83 ? -9.055 13.893 25.204 1.00 85.00 83 LYS A O 1
ATOM 662 N N . GLU A 1 84 ? -10.800 13.273 23.918 1.00 84.62 84 GLU A N 1
ATOM 663 C CA . GLU A 1 84 ? -11.732 12.960 25.002 1.00 84.62 84 GLU A CA 1
ATOM 664 C C . GLU A 1 84 ? -11.516 11.583 25.649 1.00 84.62 84 GLU A C 1
ATOM 666 O O . GLU A 1 84 ? -12.165 11.267 26.642 1.00 84.62 84 GLU A O 1
ATOM 671 N N . LEU A 1 85 ? -10.555 10.771 25.179 1.00 85.38 85 LEU A N 1
ATOM 672 C CA . LEU A 1 85 ? -10.239 9.455 25.770 1.00 85.38 85 LEU A CA 1
ATOM 673 C C . LEU A 1 85 ? -10.060 9.486 27.294 1.00 85.38 85 LEU A C 1
ATOM 675 O O . LEU A 1 85 ? -10.439 8.529 27.967 1.00 85.38 85 LEU A O 1
ATOM 679 N N . LYS A 1 86 ? -9.511 10.577 27.842 1.00 85.69 86 LYS A N 1
ATOM 680 C CA . LYS A 1 86 ? -9.377 10.747 29.292 1.00 85.69 86 LYS A CA 1
ATOM 681 C C . LYS A 1 86 ? -10.752 10.794 29.973 1.00 85.69 86 LYS A C 1
ATOM 683 O O . LYS A 1 86 ? -10.995 9.991 30.869 1.00 85.69 86 LYS A O 1
ATOM 688 N N . GLN A 1 87 ? -11.657 11.654 29.505 1.00 83.69 87 GLN A N 1
ATOM 689 C CA . GLN A 1 87 ? -13.012 11.773 30.060 1.00 83.69 87 GLN A CA 1
ATOM 690 C C . GLN A 1 87 ? -13.808 10.469 29.885 1.00 83.69 87 GLN A C 1
ATOM 692 O O . GLN A 1 87 ? -14.473 10.000 30.806 1.00 83.69 87 GLN A O 1
ATOM 697 N N . ILE A 1 88 ? -13.659 9.813 28.730 1.00 85.75 88 ILE A N 1
ATOM 698 C CA . ILE A 1 88 ? -14.276 8.511 28.435 1.00 85.75 88 ILE A CA 1
ATOM 699 C C . ILE A 1 88 ? -13.775 7.426 29.409 1.00 85.75 88 ILE A C 1
ATOM 701 O O . ILE A 1 88 ? -14.539 6.549 29.824 1.00 85.75 88 ILE A O 1
ATOM 705 N N . SER A 1 89 ? -12.497 7.467 29.799 1.00 84.94 89 SER A N 1
ATOM 706 C CA . SER A 1 89 ? -11.929 6.497 30.743 1.00 84.94 89 SER A CA 1
ATOM 707 C C . SER A 1 89 ? -12.454 6.669 32.170 1.00 84.94 89 SER A C 1
ATOM 709 O O . SER A 1 89 ? -12.670 5.665 32.850 1.00 84.94 89 SER A O 1
ATOM 711 N N . GLU A 1 90 ? -12.718 7.913 32.579 1.00 84.06 90 GLU A N 1
ATOM 712 C CA . GLU A 1 90 ? -13.233 8.293 33.902 1.00 84.06 90 GLU A CA 1
ATOM 713 C C . GLU A 1 90 ? -14.747 8.032 34.044 1.00 84.06 90 GLU A C 1
ATOM 715 O O . GLU A 1 90 ? -15.259 7.920 35.159 1.00 84.06 90 GLU A O 1
ATOM 720 N N . SER A 1 91 ? -15.465 7.872 32.928 1.00 82.88 91 SER A N 1
ATOM 721 C CA . SER A 1 91 ? -16.895 7.553 32.923 1.00 82.88 91 SER A CA 1
ATOM 722 C C . SER A 1 91 ? -17.194 6.144 33.461 1.00 82.88 91 SER A C 1
ATOM 724 O O . SER A 1 91 ? -16.458 5.171 33.239 1.00 82.88 91 SER A O 1
ATOM 726 N N . GLN A 1 92 ? -18.348 6.015 34.123 1.00 79.44 92 GLN A N 1
ATOM 727 C CA . GLN A 1 92 ? -18.870 4.740 34.629 1.00 79.44 92 GLN A CA 1
ATOM 728 C C . GLN A 1 92 ? -19.393 3.808 33.519 1.00 79.44 92 GLN A C 1
ATOM 730 O O . GLN A 1 92 ? -19.667 2.628 33.786 1.00 79.44 92 GLN A O 1
ATOM 735 N N . ASN A 1 93 ? -19.508 4.322 32.289 1.00 85.06 93 ASN A N 1
ATOM 736 C CA . ASN A 1 93 ? -19.978 3.606 31.107 1.00 85.06 93 ASN A CA 1
ATOM 737 C C . ASN A 1 93 ? -18.870 2.759 30.455 1.00 85.06 93 ASN A C 1
ATOM 739 O O . ASN A 1 93 ? -17.665 2.934 30.693 1.00 85.06 93 ASN A O 1
ATOM 743 N N . ILE A 1 94 ? -19.289 1.786 29.646 1.00 86.06 94 ILE A N 1
ATOM 744 C CA . ILE A 1 94 ? -18.394 0.891 28.910 1.00 86.06 94 ILE A CA 1
ATOM 745 C C . ILE A 1 94 ? -18.343 1.350 27.45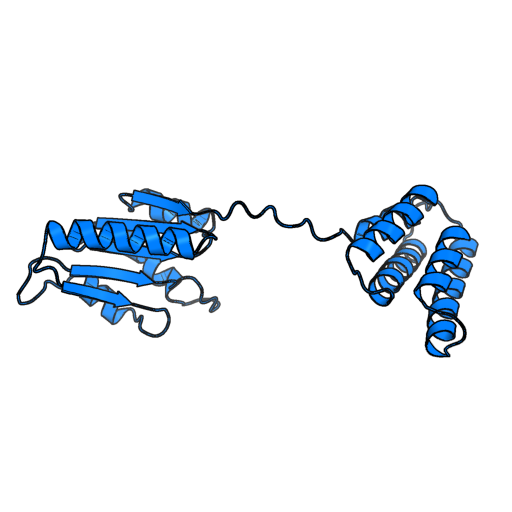9 1.00 86.06 94 ILE A C 1
ATOM 747 O O . ILE A 1 94 ? -19.358 1.338 26.770 1.00 86.06 94 ILE A O 1
ATOM 751 N N . PHE A 1 95 ? -17.146 1.689 26.993 1.00 88.88 95 PHE A N 1
ATOM 752 C CA . PHE A 1 95 ? -16.891 2.099 25.620 1.00 88.88 95 PHE A CA 1
ATOM 753 C C . PHE A 1 95 ? -16.064 1.035 24.908 1.00 88.88 95 PHE A C 1
ATOM 755 O O . PHE A 1 95 ? -15.002 0.633 25.391 1.00 88.88 95 PHE A O 1
ATOM 762 N N . ILE A 1 96 ? -16.542 0.574 23.759 1.00 90.62 96 ILE A N 1
ATOM 763 C CA . ILE A 1 96 ? -15.861 -0.415 22.926 1.00 90.62 96 ILE A CA 1
ATOM 764 C C . ILE A 1 96 ? -15.600 0.209 21.560 1.00 90.62 96 ILE A C 1
ATOM 766 O O . ILE A 1 96 ? -16.531 0.547 20.840 1.00 90.62 96 ILE A O 1
ATOM 770 N N . PHE A 1 97 ? -14.333 0.334 21.195 1.00 90.88 97 PHE A N 1
ATOM 771 C CA . PHE A 1 97 ? -13.897 0.821 19.893 1.00 90.88 97 PHE A CA 1
ATOM 772 C C . PHE A 1 97 ? -13.570 -0.377 19.008 1.00 90.88 97 PHE A C 1
ATOM 774 O O . PHE A 1 97 ? -12.723 -1.197 19.374 1.00 90.88 97 PHE A O 1
ATOM 781 N N . ILE A 1 98 ? -14.225 -0.482 17.854 1.00 89.44 98 ILE A N 1
ATOM 782 C CA . ILE A 1 98 ? -13.856 -1.425 16.800 1.00 89.44 98 ILE A CA 1
ATOM 783 C C . ILE A 1 98 ? -13.338 -0.641 15.600 1.00 89.44 98 ILE A C 1
ATOM 785 O O . ILE A 1 98 ? -14.096 -0.003 14.883 1.00 89.44 98 ILE A O 1
ATOM 789 N N . GLU A 1 99 ? -12.026 -0.677 15.395 1.00 87.50 99 GLU A N 1
ATOM 790 C CA . GLU A 1 99 ? -11.355 0.147 14.389 1.00 87.50 99 GLU A CA 1
ATOM 791 C C . GLU A 1 99 ? -10.512 -0.694 13.428 1.00 87.50 99 GLU A C 1
ATOM 793 O O . GLU A 1 99 ? -10.161 -1.849 13.689 1.00 87.50 99 GLU A O 1
ATOM 798 N N . GLY A 1 100 ? -10.177 -0.100 12.284 1.00 83.69 100 GLY A N 1
ATOM 799 C CA . GLY A 1 100 ? -9.240 -0.681 11.329 1.00 83.69 100 GLY A CA 1
ATOM 800 C C . GLY A 1 100 ? -7.791 -0.682 11.835 1.00 83.69 100 GLY A C 1
ATOM 801 O O . GLY A 1 100 ? -7.489 -0.759 13.027 1.00 83.69 100 GLY A O 1
ATOM 802 N N . LYS A 1 101 ? -6.840 -0.581 10.904 1.00 83.25 101 LYS A N 1
ATOM 803 C CA . LYS A 1 101 ? -5.423 -0.440 11.252 1.00 83.25 101 LYS A CA 1
ATOM 804 C C . LYS A 1 101 ? -5.153 0.960 11.812 1.00 83.25 101 LYS A C 1
ATOM 806 O O . LYS A 1 101 ? -5.275 1.944 11.090 1.00 83.25 101 LYS A O 1
ATOM 811 N N . LEU A 1 102 ? -4.714 1.025 13.066 1.00 82.19 102 LEU A N 1
ATOM 812 C CA . LEU A 1 102 ? -4.299 2.263 13.724 1.00 82.19 102 LEU A CA 1
ATOM 813 C C . LEU A 1 102 ? -2.805 2.536 13.520 1.00 82.19 102 LEU A C 1
ATOM 815 O O . LEU A 1 102 ? -1.996 1.616 13.361 1.00 82.19 102 LEU A O 1
ATOM 819 N N . ASN A 1 103 ? -2.420 3.811 13.529 1.00 82.38 103 ASN A N 1
ATOM 820 C CA . ASN A 1 103 ? -1.010 4.201 13.519 1.00 82.38 103 ASN A CA 1
ATOM 821 C C . ASN A 1 103 ? -0.408 4.209 14.940 1.00 82.38 103 ASN A C 1
ATOM 823 O O . ASN A 1 103 ? -1.114 4.194 15.947 1.00 82.38 103 ASN A O 1
ATOM 827 N N . LYS A 1 104 ? 0.929 4.276 15.036 1.00 82.38 104 LYS A N 1
ATOM 828 C CA . LYS A 1 104 ? 1.636 4.276 16.334 1.00 82.38 104 LYS A CA 1
ATOM 829 C C . LYS A 1 104 ? 1.214 5.432 17.252 1.00 82.38 104 LYS A C 1
ATOM 831 O O . LYS A 1 104 ? 1.196 5.274 18.464 1.00 82.38 104 LYS A O 1
ATOM 836 N N . LYS A 1 105 ? 0.875 6.600 16.692 1.00 84.44 105 LYS A N 1
ATOM 837 C CA . LYS A 1 105 ? 0.459 7.766 17.491 1.00 84.44 105 LYS A CA 1
ATOM 838 C C . LYS A 1 105 ? -0.915 7.552 18.131 1.00 84.44 105 LYS A C 1
ATOM 840 O O . LYS A 1 105 ? -1.119 7.981 19.260 1.00 84.44 105 LYS A O 1
ATOM 845 N N . GLU A 1 106 ? -1.837 6.916 17.414 1.00 83.19 106 GLU A N 1
ATOM 846 C CA . GLU A 1 106 ? -3.170 6.549 17.900 1.00 83.19 106 GLU A CA 1
ATOM 847 C C . GLU A 1 106 ? -3.089 5.470 18.974 1.00 83.19 106 GLU A C 1
ATOM 849 O O . GLU A 1 106 ? -3.658 5.648 20.048 1.00 83.19 106 GLU A O 1
ATOM 854 N N . LEU A 1 107 ? -2.321 4.405 18.729 1.00 84.38 107 LEU A N 1
ATOM 855 C CA . LEU A 1 107 ? -2.139 3.318 19.695 1.00 84.38 107 LEU A CA 1
ATOM 856 C C . LEU A 1 107 ? -1.576 3.825 21.024 1.00 84.38 107 LEU A C 1
ATOM 858 O O . LEU A 1 107 ? -2.181 3.583 22.062 1.00 84.38 107 LEU A O 1
ATOM 862 N N . ASN A 1 108 ? -0.527 4.652 20.990 1.00 85.69 108 ASN A N 1
ATOM 863 C CA . ASN A 1 108 ? 0.060 5.235 22.201 1.00 85.69 108 ASN A CA 1
ATOM 864 C C . ASN A 1 108 ? -0.924 6.107 23.006 1.00 85.69 108 ASN A C 1
ATOM 866 O O . ASN A 1 108 ? -0.688 6.374 24.184 1.00 85.69 108 ASN A O 1
ATOM 870 N N . LYS A 1 109 ? -1.988 6.631 22.381 1.00 86.00 109 LYS A N 1
ATOM 871 C CA . LYS A 1 109 ? -3.046 7.356 23.101 1.00 86.00 109 LYS A CA 1
ATOM 872 C C . LYS A 1 109 ? -4.013 6.390 23.772 1.00 86.00 109 LYS A C 1
ATOM 874 O O . LYS A 1 109 ? -4.348 6.604 24.932 1.00 86.00 109 LYS A O 1
ATOM 879 N N . PHE A 1 110 ? -4.426 5.333 23.075 1.00 86.75 110 PHE A N 1
ATOM 880 C CA . PHE A 1 110 ? -5.280 4.301 23.658 1.00 86.75 110 PHE A CA 1
ATOM 881 C C . PHE A 1 110 ? -4.574 3.538 24.778 1.00 86.75 110 PHE A C 1
ATOM 883 O O . PHE A 1 110 ? -5.195 3.309 25.802 1.00 86.75 110 PHE A O 1
ATOM 890 N N . GLU A 1 111 ? -3.282 3.236 24.670 1.00 86.69 111 GLU A N 1
ATOM 891 C CA . GLU A 1 111 ? -2.514 2.544 25.724 1.00 86.69 111 GLU A CA 1
ATOM 892 C C . GLU A 1 111 ? -2.542 3.255 27.084 1.00 86.69 111 GLU A C 1
ATOM 894 O O . GLU A 1 111 ? -2.400 2.610 28.118 1.00 86.69 111 GLU A O 1
ATOM 899 N N . LYS A 1 112 ? -2.755 4.576 27.106 1.00 86.94 112 LYS A N 1
ATOM 900 C CA . LYS A 1 112 ? -2.821 5.358 28.349 1.00 86.94 112 LYS A CA 1
ATOM 901 C C . LYS A 1 112 ? -4.149 5.227 29.094 1.00 86.94 112 LYS A C 1
ATOM 903 O O . LYS A 1 112 ? -4.178 5.473 30.294 1.00 86.94 112 LYS A O 1
ATOM 908 N N . TYR A 1 113 ? -5.233 4.911 28.387 1.00 88.38 113 TYR A N 1
ATOM 909 C CA . TYR A 1 113 ? -6.605 5.027 28.904 1.00 88.38 113 TYR A CA 1
ATOM 910 C C . TYR A 1 113 ? -7.458 3.769 28.676 1.00 88.38 113 TYR A C 1
ATOM 912 O O . TYR A 1 113 ? -8.492 3.596 29.320 1.00 88.38 113 TYR A O 1
ATOM 920 N N . ALA A 1 114 ? -7.054 2.895 27.753 1.00 86.88 114 ALA A N 1
ATOM 921 C CA . ALA A 1 114 ? -7.731 1.648 27.444 1.00 86.88 114 ALA A CA 1
ATOM 922 C C . ALA A 1 114 ? -7.351 0.563 28.445 1.00 86.88 114 ALA A C 1
ATOM 924 O O . ALA A 1 114 ? -6.181 0.309 28.710 1.00 86.88 114 ALA A O 1
ATOM 925 N N . GLU A 1 115 ? -8.362 -0.130 28.950 1.00 87.44 115 GLU A N 1
ATOM 926 C CA . GLU A 1 115 ? -8.195 -1.254 29.867 1.00 87.44 115 GLU A CA 1
ATOM 927 C C . GLU A 1 115 ? -7.710 -2.500 29.122 1.00 87.44 115 GLU A C 1
ATOM 929 O O . GLU A 1 115 ? -6.967 -3.323 29.656 1.00 87.44 115 GLU A O 1
ATOM 934 N N . LYS A 1 116 ? -8.132 -2.649 27.861 1.00 88.00 116 LYS A N 1
ATOM 935 C CA . LYS A 1 116 ? -7.756 -3.790 27.033 1.00 88.00 116 LYS A CA 1
ATOM 936 C C . LYS A 1 116 ? -7.686 -3.419 25.562 1.00 88.00 116 LYS A C 1
ATOM 938 O O . LYS A 1 116 ? -8.674 -2.973 24.980 1.00 88.00 116 LYS A O 1
ATOM 943 N N . ILE A 1 117 ? -6.536 -3.702 24.961 1.00 87.75 117 ILE A N 1
ATOM 944 C CA . ILE A 1 117 ? -6.264 -3.525 23.535 1.00 87.75 117 ILE A CA 1
ATOM 945 C C . ILE A 1 117 ? -6.039 -4.907 22.920 1.00 87.75 117 ILE A C 1
ATOM 947 O O . ILE A 1 117 ? -5.285 -5.716 23.460 1.00 87.75 117 ILE A O 1
ATOM 951 N N . GLN A 1 118 ? -6.733 -5.212 21.826 1.00 85.50 118 GLN A N 1
ATOM 952 C CA . GLN A 1 118 ? -6.571 -6.458 21.076 1.00 85.50 118 GLN A CA 1
ATOM 953 C C . GLN A 1 118 ? -6.392 -6.151 19.592 1.00 85.50 118 GLN A C 1
ATOM 955 O O . GLN A 1 118 ? -7.261 -5.533 18.972 1.00 85.50 118 GLN A O 1
ATOM 960 N N . GLU A 1 119 ? -5.281 -6.631 19.035 1.00 84.81 119 GLU A N 1
ATOM 961 C CA . GLU A 1 119 ? -4.963 -6.506 17.617 1.00 84.81 119 GLU A CA 1
ATOM 962 C C . GLU A 1 119 ? -5.400 -7.756 16.836 1.00 84.81 119 GLU A C 1
ATOM 964 O O . GLU A 1 119 ? -5.062 -8.889 17.186 1.00 84.81 119 GLU A O 1
ATOM 969 N N . PHE A 1 120 ? -6.124 -7.548 15.737 1.00 83.50 120 PHE A N 1
ATOM 970 C CA . PHE A 1 120 ? -6.607 -8.584 14.827 1.00 83.50 120 PHE A CA 1
ATOM 971 C C . PHE A 1 120 ? -6.001 -8.390 13.437 1.00 83.50 120 PHE A C 1
ATOM 973 O O . PHE A 1 120 ? -6.610 -7.833 12.522 1.00 83.50 120 PHE A O 1
ATOM 980 N N . GLY A 1 121 ? -4.768 -8.857 13.266 1.00 71.62 121 GLY A N 1
ATOM 981 C CA . GLY A 1 121 ? -4.119 -8.915 11.962 1.00 71.62 121 GLY A CA 1
ATOM 982 C C . GLY A 1 121 ? -4.628 -10.090 11.125 1.00 71.62 121 GLY A C 1
ATOM 983 O O . GLY A 1 121 ? -4.631 -11.240 11.572 1.00 71.62 121 GLY A O 1
ATOM 984 N N . SER A 1 122 ? -5.007 -9.823 9.877 1.00 58.34 122 SER A N 1
ATOM 985 C CA . SER A 1 122 ? -5.065 -10.869 8.856 1.00 58.34 122 SER A CA 1
ATOM 986 C C . SER A 1 122 ? -3.629 -11.255 8.496 1.00 58.34 122 SER A C 1
ATOM 988 O O . SER A 1 122 ? -2.894 -10.432 7.956 1.00 58.34 122 SER A O 1
ATOM 990 N N . THR A 1 123 ? -3.219 -12.503 8.732 1.00 47.44 123 THR A N 1
ATOM 991 C CA . THR A 1 123 ? -1.962 -13.080 8.211 1.00 47.44 123 THR A CA 1
ATOM 992 C C . THR A 1 123 ? -2.055 -13.376 6.710 1.00 47.44 123 THR A C 1
ATOM 994 O O . THR A 1 123 ? -1.538 -14.380 6.221 1.00 47.44 123 THR A O 1
ATOM 997 N N . VAL A 1 124 ? -2.716 -12.510 5.943 1.00 47.38 124 VAL A N 1
ATOM 998 C CA . VAL A 1 124 ? -2.581 -12.543 4.492 1.00 47.38 124 VAL A CA 1
ATOM 999 C C . VAL A 1 124 ? -1.225 -11.914 4.225 1.00 47.38 124 VAL A C 1
ATOM 1001 O O . VAL A 1 124 ? -1.066 -10.703 4.360 1.00 47.38 124 VAL A O 1
ATOM 1004 N N . LYS A 1 125 ? -0.220 -12.748 3.926 1.00 48.03 125 LYS A N 1
ATOM 1005 C CA . LYS A 1 125 ? 1.020 -12.277 3.304 1.00 48.03 125 LYS A CA 1
ATOM 1006 C C . LYS A 1 125 ? 0.580 -11.381 2.153 1.00 48.03 125 LYS A C 1
ATOM 1008 O O . LYS A 1 125 ? -0.020 -11.894 1.210 1.00 48.03 125 LYS A O 1
ATOM 1013 N N . GLU A 1 126 ? 0.810 -10.070 2.252 1.00 49.53 126 GLU A N 1
ATOM 1014 C CA . GLU A 1 126 ? 0.677 -9.191 1.096 1.00 49.53 126 GLU A CA 1
ATOM 1015 C C . GLU A 1 126 ? 1.447 -9.878 -0.024 1.00 49.53 126 GLU A C 1
ATOM 1017 O O . GLU A 1 126 ? 2.653 -10.121 0.105 1.00 49.53 126 GLU A O 1
ATOM 1022 N N . VAL A 1 127 ? 0.741 -10.287 -1.080 1.00 55.41 127 VAL A N 1
ATOM 1023 C CA . VAL A 1 127 ? 1.401 -10.705 -2.309 1.00 55.41 127 VAL A CA 1
ATOM 1024 C C . VAL A 1 127 ? 2.230 -9.493 -2.690 1.00 55.41 127 VAL A C 1
ATOM 1026 O O . VAL A 1 127 ? 1.668 -8.450 -3.026 1.00 55.41 127 VAL A O 1
ATOM 1029 N N . LYS A 1 128 ? 3.550 -9.577 -2.483 1.00 61.81 128 LYS A N 1
ATOM 1030 C CA . LYS A 1 128 ? 4.457 -8.464 -2.741 1.00 61.81 128 LYS A CA 1
ATOM 1031 C C . LYS A 1 128 ? 4.237 -8.079 -4.193 1.00 61.81 128 LYS A C 1
ATOM 1033 O O . LYS A 1 128 ? 4.608 -8.843 -5.082 1.00 61.81 128 LYS A O 1
ATOM 1038 N N . LYS A 1 129 ? 3.585 -6.935 -4.412 1.00 74.81 129 LYS A N 1
ATOM 1039 C CA . LYS A 1 129 ? 3.383 -6.394 -5.752 1.00 74.81 129 LYS A CA 1
ATOM 1040 C C . LYS A 1 129 ? 4.756 -6.320 -6.409 1.00 74.81 129 LYS A C 1
ATOM 1042 O O . LYS A 1 129 ? 5.716 -5.885 -5.768 1.00 74.81 129 LYS A O 1
ATOM 1047 N N . PHE A 1 130 ? 4.855 -6.817 -7.638 1.00 86.56 130 PHE A N 1
ATOM 1048 C CA . PHE A 1 130 ? 6.113 -6.821 -8.370 1.00 86.56 130 PHE A CA 1
ATOM 1049 C C . PHE A 1 130 ? 6.674 -5.395 -8.439 1.00 86.56 130 PHE A C 1
ATOM 1051 O O . PHE A 1 130 ? 5.971 -4.461 -8.827 1.00 86.56 130 PHE A O 1
ATOM 1058 N N . ASP A 1 131 ? 7.932 -5.228 -8.037 1.00 90.94 131 ASP A N 1
ATOM 1059 C CA . ASP A 1 131 ? 8.598 -3.933 -8.097 1.00 90.94 131 ASP A CA 1
ATOM 1060 C C . ASP A 1 131 ? 8.998 -3.622 -9.543 1.00 90.94 131 ASP A C 1
ATOM 1062 O O . ASP A 1 131 ? 10.013 -4.112 -10.042 1.00 90.94 131 ASP A O 1
ATOM 1066 N N . ILE A 1 132 ? 8.210 -2.781 -10.213 1.00 91.38 132 ILE A N 1
ATOM 1067 C CA . ILE A 1 132 ? 8.451 -2.369 -11.599 1.00 91.38 132 ILE A CA 1
ATOM 1068 C C . ILE A 1 132 ? 9.797 -1.646 -11.776 1.00 91.38 132 ILE A C 1
ATOM 1070 O O . ILE A 1 132 ? 10.423 -1.748 -12.831 1.00 91.38 132 ILE A O 1
ATOM 1074 N N . PHE A 1 133 ? 10.299 -0.963 -10.740 1.00 93.88 133 PHE A N 1
ATOM 1075 C CA . PHE A 1 133 ? 11.560 -0.219 -10.807 1.00 93.88 133 PHE A CA 1
ATOM 1076 C C . PHE A 1 133 ? 12.785 -1.135 -10.841 1.00 93.88 133 PHE A C 1
ATOM 1078 O O . PHE A 1 133 ? 13.864 -0.714 -11.272 1.00 93.88 133 PHE A O 1
ATOM 1085 N N . SER A 1 134 ? 12.630 -2.406 -10.462 1.00 95.06 134 SER A N 1
ATOM 1086 C CA . SER A 1 134 ? 13.683 -3.411 -10.609 1.00 95.06 134 SER A CA 1
ATOM 1087 C C . SER A 1 134 ? 14.151 -3.552 -12.067 1.00 95.06 134 SER A C 1
ATOM 1089 O O . SER A 1 134 ? 15.355 -3.679 -12.304 1.00 95.06 134 SER A O 1
ATOM 1091 N N . LEU A 1 135 ? 13.240 -3.416 -13.041 1.00 95.25 135 LEU A N 1
ATOM 1092 C CA . LEU A 1 135 ? 13.545 -3.433 -14.478 1.00 95.25 135 LEU A CA 1
ATOM 1093 C C . LEU A 1 135 ? 14.438 -2.258 -14.885 1.00 95.25 135 LEU A C 1
ATOM 1095 O O . LEU A 1 135 ? 15.458 -2.445 -15.545 1.00 95.25 135 LEU A O 1
ATOM 1099 N N . ALA A 1 136 ? 14.103 -1.046 -14.438 1.00 94.25 136 ALA A N 1
ATOM 1100 C CA . ALA A 1 136 ? 14.902 0.149 -14.702 1.00 94.25 136 ALA A CA 1
ATOM 1101 C C . ALA A 1 136 ? 16.316 0.034 -14.109 1.00 94.25 136 ALA A C 1
ATOM 1103 O O . ALA A 1 136 ? 17.308 0.418 -14.734 1.00 94.25 136 ALA A O 1
ATOM 1104 N N . ASN A 1 137 ? 16.430 -0.535 -12.911 1.00 93.44 137 ASN A N 1
ATOM 1105 C CA . ASN A 1 137 ? 17.723 -0.754 -12.273 1.00 93.44 137 ASN A CA 1
ATOM 1106 C C . ASN A 1 137 ? 18.579 -1.771 -13.040 1.00 93.44 137 ASN A C 1
ATOM 1108 O O . ASN A 1 137 ? 19.770 -1.526 -13.241 1.00 93.44 137 ASN A O 1
ATOM 1112 N N . ALA A 1 138 ? 17.990 -2.881 -13.493 1.00 95.00 138 ALA A N 1
ATOM 1113 C CA . ALA A 1 138 ? 18.688 -3.876 -14.308 1.00 95.00 138 ALA A CA 1
ATOM 1114 C C . ALA A 1 138 ? 19.132 -3.293 -15.659 1.00 95.00 138 ALA A C 1
ATOM 1116 O O . ALA A 1 138 ? 20.293 -3.455 -16.044 1.00 95.00 138 ALA A O 1
ATOM 1117 N N . LEU A 1 139 ? 18.254 -2.525 -16.319 1.00 94.25 139 LEU A N 1
ATOM 1118 C CA . LEU A 1 139 ? 18.569 -1.822 -17.563 1.00 94.25 139 LEU A CA 1
ATOM 1119 C C . LEU A 1 139 ? 19.755 -0.873 -17.382 1.00 94.25 139 LEU A C 1
ATOM 1121 O O . LEU A 1 139 ? 20.722 -0.956 -18.135 1.00 94.25 139 LEU A O 1
ATOM 1125 N N . GLY A 1 140 ? 19.716 -0.012 -16.360 1.00 91.25 140 GLY A N 1
ATOM 1126 C CA . GLY A 1 140 ? 20.772 0.969 -16.093 1.00 91.25 140 GLY A CA 1
ATOM 1127 C C . GLY A 1 140 ? 22.128 0.338 -15.765 1.00 91.25 140 GLY A C 1
ATOM 1128 O O . GLY A 1 140 ? 23.165 0.905 -16.101 1.00 91.25 140 GLY A O 1
ATOM 1129 N N . LYS A 1 141 ? 22.134 -0.855 -15.159 1.00 91.75 141 LYS A N 1
ATOM 1130 C CA . LYS A 1 141 ? 23.356 -1.624 -14.873 1.00 91.75 141 LYS A CA 1
ATOM 1131 C C . LYS A 1 141 ? 23.893 -2.410 -16.073 1.00 91.75 141 LYS A C 1
ATOM 1133 O O . LYS A 1 141 ? 24.971 -2.981 -15.951 1.00 91.75 141 LYS A O 1
ATOM 1138 N N . ARG A 1 142 ? 23.182 -2.433 -17.209 1.00 91.50 142 ARG A N 1
ATOM 1139 C CA . ARG A 1 142 ? 23.479 -3.302 -18.365 1.00 91.50 142 ARG A CA 1
ATOM 1140 C C . ARG A 1 142 ? 23.455 -4.794 -18.001 1.00 91.50 142 ARG A C 1
ATOM 1142 O O . ARG A 1 142 ? 24.157 -5.612 -18.585 1.00 91.50 142 ARG A O 1
ATOM 1149 N N . ASP A 1 143 ? 22.616 -5.159 -17.033 1.00 93.56 143 ASP A N 1
ATOM 1150 C CA . ASP A 1 143 ? 22.435 -6.543 -16.599 1.00 93.56 143 ASP A CA 1
ATOM 1151 C C . ASP A 1 143 ? 21.319 -7.206 -17.415 1.00 93.56 143 ASP A C 1
ATOM 1153 O O . ASP A 1 143 ? 20.174 -7.330 -16.976 1.00 93.56 143 ASP A O 1
ATOM 1157 N N . LYS A 1 144 ? 21.662 -7.603 -18.643 1.00 93.62 144 LYS A N 1
ATOM 1158 C CA . LYS A 1 144 ? 20.736 -8.200 -19.616 1.00 93.62 144 LYS A CA 1
ATOM 1159 C C . LYS A 1 144 ? 20.028 -9.443 -19.080 1.00 93.62 144 LYS A C 1
ATOM 1161 O O . LYS A 1 144 ? 18.819 -9.590 -19.241 1.00 93.62 144 LYS A O 1
ATOM 1166 N N . LYS A 1 145 ? 20.780 -10.340 -18.433 1.00 94.88 145 LYS A N 1
ATOM 1167 C CA . LYS A 1 145 ? 20.242 -11.603 -17.911 1.00 94.88 145 LYS A CA 1
ATOM 1168 C C . LYS A 1 145 ? 19.191 -11.327 -16.843 1.00 94.88 145 LYS A C 1
ATOM 1170 O O . LYS A 1 145 ? 18.102 -11.893 -16.893 1.00 94.88 145 LYS A O 1
ATOM 1175 N N . ASN A 1 146 ? 19.500 -10.445 -15.896 1.00 95.31 146 ASN A N 1
ATOM 1176 C CA . ASN A 1 146 ? 18.554 -10.090 -14.848 1.00 95.31 146 ASN A CA 1
ATOM 1177 C C . ASN A 1 146 ? 17.368 -9.288 -15.395 1.00 95.31 146 ASN A C 1
ATOM 1179 O O . ASN A 1 146 ? 16.240 -9.528 -14.978 1.00 95.31 146 ASN A O 1
ATOM 1183 N N . LEU A 1 147 ? 17.591 -8.394 -16.364 1.00 96.00 147 LEU A N 1
ATOM 1184 C CA . LEU A 1 147 ? 16.522 -7.650 -17.030 1.00 96.00 147 LEU A CA 1
ATOM 1185 C C . LEU A 1 147 ? 15.500 -8.593 -17.682 1.00 96.00 147 LEU A C 1
ATOM 1187 O O . LEU A 1 147 ? 14.305 -8.427 -17.460 1.00 96.00 147 LEU A O 1
ATOM 1191 N N . TRP A 1 148 ? 15.956 -9.619 -18.406 1.00 96.69 148 TRP A N 1
ATOM 1192 C CA . TRP A 1 148 ? 15.070 -10.622 -19.007 1.00 96.69 148 TRP A CA 1
ATOM 1193 C C . TRP A 1 148 ? 14.331 -11.464 -17.953 1.00 96.69 148 TRP A C 1
ATOM 1195 O O . TRP A 1 148 ? 13.122 -11.659 -18.047 1.00 96.69 148 TRP A O 1
ATOM 1205 N N . VAL A 1 149 ? 15.013 -11.899 -16.887 1.00 95.75 149 VAL A N 1
ATOM 1206 C CA . VAL A 1 149 ? 14.360 -12.633 -15.783 1.00 95.75 149 VAL A CA 1
ATOM 1207 C C . VAL A 1 149 ? 13.287 -11.778 -15.100 1.00 95.75 149 VAL A C 1
ATOM 1209 O O . VAL A 1 149 ? 12.213 -12.276 -14.760 1.00 95.75 149 VAL A O 1
ATOM 1212 N N . LEU A 1 150 ? 13.564 -10.494 -14.873 1.00 95.75 150 LEU A N 1
ATOM 1213 C CA . LEU A 1 150 ? 12.611 -9.555 -14.284 1.00 95.75 150 LEU A CA 1
ATOM 1214 C C . LEU A 1 150 ? 11.447 -9.261 -15.230 1.00 95.75 150 LEU A C 1
ATOM 1216 O O . LEU A 1 150 ? 10.326 -9.125 -14.754 1.00 95.75 150 LEU A O 1
ATOM 1220 N N . TYR A 1 151 ? 11.688 -9.222 -16.540 1.00 95.50 151 TYR A N 1
ATOM 1221 C CA . TYR A 1 151 ? 10.638 -9.092 -17.547 1.00 95.50 151 TYR A CA 1
ATOM 1222 C C . TYR A 1 151 ? 9.654 -10.262 -17.472 1.00 95.50 151 TYR A C 1
ATOM 1224 O O . TYR A 1 151 ? 8.462 -10.048 -17.271 1.00 95.50 151 TYR A O 1
ATOM 1232 N N . GLN A 1 152 ? 10.159 -11.498 -17.484 1.00 95.19 152 GLN A N 1
ATOM 1233 C CA . GLN A 1 152 ? 9.323 -12.695 -17.350 1.00 95.19 152 GLN A CA 1
ATOM 1234 C C . GLN A 1 152 ? 8.545 -12.704 -16.024 1.00 95.19 152 GLN A C 1
ATOM 1236 O O . GLN A 1 152 ? 7.350 -12.996 -15.987 1.00 95.19 152 GLN A O 1
ATOM 1241 N N . LYS A 1 153 ? 9.176 -12.282 -14.919 1.00 93.75 153 LYS A N 1
ATOM 1242 C CA . LYS A 1 153 ? 8.479 -12.111 -13.633 1.00 93.75 153 LYS A CA 1
ATOM 1243 C C . LYS A 1 153 ? 7.393 -11.035 -13.686 1.00 93.75 153 LYS A C 1
ATOM 1245 O O . LYS A 1 153 ? 6.348 -11.229 -13.070 1.00 93.75 153 LYS A O 1
ATOM 1250 N N . ALA A 1 154 ? 7.613 -9.926 -14.390 1.00 93.69 154 ALA A N 1
ATOM 1251 C CA . ALA A 1 154 ? 6.608 -8.882 -14.565 1.00 93.69 154 ALA A CA 1
ATOM 1252 C C . ALA A 1 154 ? 5.380 -9.429 -15.312 1.00 93.69 154 ALA A C 1
ATOM 1254 O O . ALA A 1 154 ? 4.255 -9.237 -14.849 1.00 93.69 154 ALA A O 1
ATOM 1255 N N . LYS A 1 155 ? 5.596 -10.212 -16.378 1.00 91.94 155 LYS A N 1
ATOM 1256 C CA . LYS A 1 155 ? 4.531 -10.903 -17.124 1.00 91.94 155 LYS A CA 1
ATOM 1257 C C . LYS A 1 155 ? 3.753 -11.883 -16.243 1.00 91.94 155 LYS A C 1
ATOM 1259 O O . LYS A 1 155 ? 2.530 -11.826 -16.201 1.00 91.94 155 LYS A O 1
ATOM 1264 N N . MET A 1 156 ? 4.443 -12.703 -15.443 1.00 89.94 156 MET A N 1
ATOM 1265 C CA . MET A 1 156 ? 3.800 -13.617 -14.479 1.00 89.94 156 MET A CA 1
ATOM 1266 C C . MET A 1 156 ? 2.967 -12.893 -13.407 1.00 89.94 156 MET A C 1
ATOM 1268 O O . MET A 1 156 ? 2.059 -13.484 -12.828 1.00 89.94 156 MET A O 1
ATOM 1272 N N . ASN A 1 157 ? 3.275 -11.624 -13.123 1.00 90.44 157 ASN A N 1
ATOM 1273 C CA . ASN A 1 157 ? 2.514 -10.780 -12.199 1.00 90.44 157 ASN A CA 1
ATOM 1274 C C . ASN A 1 157 ? 1.422 -9.951 -12.903 1.00 90.44 157 ASN A C 1
ATOM 1276 O O . ASN A 1 157 ? 0.861 -9.053 -12.278 1.00 90.44 157 ASN A O 1
ATOM 1280 N N . ASN A 1 158 ? 1.111 -10.247 -14.173 1.00 88.94 158 ASN A N 1
ATOM 1281 C CA . ASN A 1 158 ? 0.127 -9.534 -14.997 1.00 88.94 158 ASN A CA 1
ATOM 1282 C C . ASN A 1 158 ? 0.374 -8.019 -15.066 1.00 88.94 158 ASN A C 1
ATOM 1284 O O . ASN A 1 158 ? -0.564 -7.222 -15.106 1.00 88.94 158 ASN A O 1
ATOM 1288 N N . ILE A 1 159 ? 1.643 -7.610 -15.047 1.00 91.50 159 ILE A N 1
ATOM 1289 C CA . ILE A 1 159 ? 1.999 -6.225 -15.333 1.00 91.50 159 ILE A CA 1
ATOM 1290 C C . ILE A 1 159 ? 1.740 -5.964 -16.815 1.00 91.50 159 ILE A C 1
ATOM 1292 O O . ILE A 1 159 ? 2.135 -6.751 -17.671 1.00 91.50 159 ILE A O 1
ATOM 1296 N N . VAL A 1 160 ? 1.088 -4.839 -17.094 1.00 91.69 160 VAL A N 1
ATOM 1297 C CA . VAL A 1 160 ? 0.732 -4.409 -18.446 1.00 91.69 160 VAL A CA 1
ATOM 1298 C C . VAL A 1 160 ? 1.990 -4.023 -19.235 1.00 91.69 160 VAL A C 1
ATOM 1300 O O . VAL A 1 160 ? 2.883 -3.353 -18.705 1.00 91.69 160 VAL A O 1
ATOM 1303 N N . ASP A 1 161 ? 2.058 -4.402 -20.510 1.00 91.62 161 ASP A N 1
ATOM 1304 C CA . ASP A 1 161 ? 3.255 -4.214 -21.341 1.00 91.62 161 ASP A CA 1
ATOM 1305 C C . ASP A 1 161 ? 3.599 -2.736 -21.549 1.00 91.62 161 ASP A C 1
ATOM 1307 O O . ASP A 1 161 ? 4.771 -2.359 -21.530 1.00 91.62 161 ASP A O 1
ATOM 1311 N N . GLU A 1 162 ? 2.597 -1.862 -21.640 1.00 91.06 162 GLU A N 1
ATOM 1312 C CA . GLU A 1 162 ? 2.774 -0.410 -21.687 1.00 91.06 162 GLU A CA 1
ATOM 1313 C C . GLU A 1 162 ? 3.443 0.136 -20.422 1.00 91.06 162 GLU A C 1
ATOM 1315 O O . GLU A 1 162 ? 4.226 1.084 -20.493 1.00 91.06 162 GLU A O 1
ATOM 1320 N N . GLN A 1 163 ? 3.179 -0.465 -19.259 1.00 93.62 163 GLN A N 1
ATOM 1321 C CA . GLN A 1 163 ? 3.829 -0.070 -18.011 1.00 93.62 163 GLN A CA 1
ATOM 1322 C C . GLN A 1 163 ? 5.310 -0.477 -18.011 1.00 93.62 163 GLN A C 1
ATOM 1324 O O . GLN A 1 163 ? 6.166 0.294 -17.568 1.00 93.62 163 GLN A O 1
ATOM 1329 N N . ILE A 1 164 ? 5.623 -1.665 -18.538 1.00 94.88 164 ILE A N 1
ATOM 1330 C CA . ILE A 1 164 ? 7.000 -2.156 -18.703 1.00 94.88 164 ILE A CA 1
ATOM 1331 C C . ILE A 1 164 ? 7.759 -1.295 -19.721 1.00 94.88 164 ILE A C 1
ATOM 1333 O O . ILE A 1 164 ? 8.887 -0.866 -19.475 1.00 94.88 164 ILE A O 1
ATOM 1337 N N . HIS A 1 165 ? 7.140 -0.993 -20.858 1.00 95.25 165 HIS A N 1
ATOM 1338 C CA . HIS A 1 165 ? 7.703 -0.098 -21.865 1.00 95.25 165 HIS A CA 1
ATOM 1339 C C . HIS A 1 165 ? 7.970 1.293 -21.293 1.00 95.25 165 HIS A C 1
ATOM 1341 O O . HIS A 1 165 ? 9.094 1.793 -21.384 1.00 95.25 165 HIS A O 1
ATOM 1347 N N . GLY A 1 166 ? 6.977 1.873 -20.615 1.00 94.81 166 GLY A N 1
ATOM 1348 C CA . GLY A 1 166 ? 7.074 3.196 -20.011 1.00 94.81 166 GLY A CA 1
ATOM 1349 C C . GLY A 1 166 ? 8.215 3.306 -19.002 1.00 94.81 166 GLY A C 1
ATOM 1350 O O . GLY A 1 166 ? 8.957 4.291 -19.032 1.00 94.81 166 GLY A O 1
ATOM 1351 N N . ILE A 1 167 ? 8.417 2.292 -18.148 1.00 96.12 167 ILE A N 1
ATOM 1352 C CA . ILE A 1 167 ? 9.497 2.325 -17.151 1.00 96.12 167 ILE A CA 1
ATOM 1353 C C . ILE A 1 167 ? 10.888 2.229 -17.795 1.00 96.12 167 ILE A C 1
ATOM 1355 O O . ILE A 1 167 ? 11.814 2.925 -17.369 1.00 96.12 167 ILE A O 1
ATOM 1359 N N . LEU A 1 168 ? 11.045 1.411 -18.841 1.00 95.62 168 LEU A N 1
ATOM 1360 C CA . LEU A 1 168 ? 12.315 1.260 -19.557 1.00 95.62 168 LEU A CA 1
ATOM 1361 C C . LEU A 1 168 ? 12.643 2.526 -20.352 1.00 95.62 168 LEU A C 1
ATOM 1363 O O . LEU A 1 168 ? 13.768 3.028 -20.284 1.00 95.62 168 LEU A O 1
ATOM 1367 N N . PHE A 1 169 ? 11.646 3.095 -21.031 1.00 95.56 169 PHE A N 1
ATOM 1368 C CA . PHE A 1 169 ? 11.785 4.343 -21.775 1.00 95.56 169 PHE A CA 1
ATOM 1369 C C . PHE A 1 169 ? 12.138 5.515 -20.857 1.00 95.56 169 PHE A C 1
ATOM 1371 O O . PHE A 1 169 ? 13.092 6.253 -21.121 1.00 95.56 169 PHE A O 1
ATOM 1378 N N . TRP A 1 170 ? 11.424 5.653 -19.734 1.00 95.69 170 TRP A N 1
ATOM 1379 C CA . TRP A 1 170 ? 11.755 6.639 -18.708 1.00 95.69 170 TRP A CA 1
ATOM 1380 C C . TRP A 1 170 ? 13.195 6.471 -18.228 1.00 95.69 170 TRP A C 1
ATOM 1382 O O . TRP A 1 170 ? 13.924 7.459 -18.157 1.00 95.69 170 TRP A O 1
ATOM 1392 N N . LYS A 1 171 ? 13.643 5.238 -17.964 1.00 95.00 171 LYS A N 1
ATOM 1393 C CA . LYS A 1 171 ? 14.999 5.014 -17.465 1.00 95.00 171 LYS A CA 1
ATOM 1394 C C . LYS A 1 171 ? 16.081 5.399 -18.471 1.00 95.00 171 LYS A C 1
ATOM 1396 O O . LYS A 1 171 ? 17.115 5.941 -18.072 1.00 95.00 171 LYS A O 1
ATOM 1401 N N . ILE A 1 172 ? 15.867 5.145 -19.760 1.00 93.62 172 ILE A N 1
ATOM 1402 C CA . ILE A 1 172 ? 16.801 5.576 -20.810 1.00 93.62 172 ILE A CA 1
ATOM 1403 C C . ILE A 1 172 ? 16.872 7.101 -20.856 1.00 93.62 172 ILE A C 1
ATOM 1405 O O . ILE A 1 172 ? 17.973 7.651 -20.865 1.00 93.62 172 ILE A O 1
ATOM 1409 N N . LYS A 1 173 ? 15.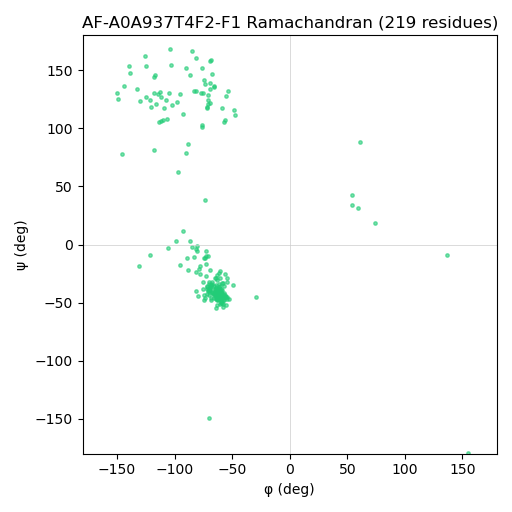724 7.788 -20.798 1.00 92.88 173 LYS A N 1
ATOM 1410 C CA . LYS A 1 173 ? 15.671 9.257 -20.755 1.00 92.88 173 LYS A CA 1
ATOM 1411 C C . LYS A 1 173 ? 16.357 9.826 -19.515 1.00 92.88 173 LYS A C 1
ATOM 1413 O O . LYS A 1 173 ? 17.184 10.719 -19.649 1.00 92.88 173 LYS A O 1
ATOM 1418 N N . ASP A 1 174 ? 16.066 9.278 -18.339 1.00 92.50 174 ASP A N 1
ATOM 1419 C CA . ASP A 1 174 ? 16.715 9.632 -17.070 1.00 92.50 174 ASP A CA 1
ATOM 1420 C C . ASP A 1 174 ? 18.242 9.501 -17.173 1.00 92.50 174 ASP A C 1
ATOM 1422 O O . ASP A 1 174 ? 18.987 10.425 -16.849 1.00 92.50 174 ASP A O 1
ATOM 1426 N N . THR A 1 175 ? 18.717 8.382 -17.725 1.00 89.56 175 THR A N 1
ATOM 1427 C CA . THR A 1 175 ? 20.153 8.124 -17.899 1.00 89.56 175 THR A CA 1
ATOM 1428 C C . THR A 1 175 ? 20.788 9.061 -18.931 1.00 89.56 175 THR A C 1
ATOM 1430 O O . THR A 1 175 ? 21.938 9.457 -18.766 1.00 89.56 175 THR A O 1
ATOM 1433 N N . LEU A 1 176 ? 20.051 9.449 -19.976 1.00 88.31 176 LEU A N 1
ATOM 1434 C CA . LEU A 1 176 ? 20.508 10.396 -20.997 1.00 88.31 176 LEU A CA 1
ATOM 1435 C C . LEU A 1 176 ? 20.587 11.837 -20.464 1.00 88.31 176 LEU A C 1
ATOM 1437 O O . LEU A 1 176 ? 21.492 12.579 -20.847 1.00 88.31 176 LEU A O 1
ATOM 1441 N N . SER A 1 177 ? 19.651 12.227 -19.594 1.00 85.75 177 SER A N 1
ATOM 1442 C CA . SER A 1 177 ? 19.601 13.545 -18.949 1.00 85.75 177 SER A CA 1
ATOM 1443 C C . SER A 1 177 ? 20.572 13.680 -17.772 1.00 85.75 177 SER A C 1
ATOM 1445 O O . SER A 1 177 ? 20.924 14.796 -17.395 1.00 85.75 177 SER A O 1
ATOM 1447 N N . SER A 1 178 ? 21.017 12.568 -17.184 1.00 83.06 178 SER A N 1
ATOM 1448 C CA . SER A 1 178 ? 21.967 12.582 -16.072 1.00 83.06 178 SER A CA 1
ATOM 1449 C C . SER A 1 178 ? 23.389 12.925 -16.533 1.00 83.06 178 SER A C 1
ATOM 1451 O O . SER A 1 178 ? 23.884 12.401 -17.527 1.00 83.06 178 SER A O 1
ATOM 1453 N N . SER A 1 179 ? 24.098 13.757 -15.764 1.00 65.75 179 SER A N 1
ATOM 1454 C CA . SER A 1 179 ? 25.530 14.042 -15.969 1.00 65.75 179 SER A CA 1
ATOM 1455 C C . SER A 1 179 ? 26.459 12.965 -15.388 1.00 65.75 179 SER A C 1
ATOM 1457 O O . SER A 1 179 ? 27.681 13.075 -15.494 1.00 65.75 179 SER A O 1
ATOM 1459 N N . LYS A 1 180 ? 25.900 11.928 -14.748 1.00 74.88 180 LYS A N 1
ATOM 1460 C CA . LYS A 1 180 ? 26.662 10.861 -14.088 1.00 74.88 180 LYS A CA 1
ATOM 1461 C C . LYS A 1 180 ? 27.249 9.872 -15.097 1.00 74.88 180 LYS A C 1
ATOM 1463 O O . LYS A 1 180 ? 26.691 9.632 -16.165 1.00 74.88 180 LYS A O 1
ATOM 1468 N N . LYS A 1 181 ? 28.370 9.247 -14.717 1.00 73.56 181 LYS A N 1
ATOM 1469 C CA . LYS A 1 181 ? 28.997 8.164 -15.484 1.00 73.56 181 LYS A CA 1
ATOM 1470 C C . LYS A 1 181 ? 28.003 7.004 -15.636 1.00 73.56 181 LYS A C 1
ATOM 1472 O O . LYS A 1 181 ? 27.572 6.427 -14.642 1.00 73.56 181 LYS A O 1
ATOM 1477 N N . SER A 1 182 ? 27.639 6.707 -16.880 1.00 79.88 182 SER A N 1
ATOM 1478 C CA . SER A 1 182 ? 26.709 5.643 -17.268 1.00 79.88 182 SER A CA 1
ATOM 1479 C C . SER A 1 182 ? 27.471 4.434 -17.815 1.00 79.88 182 SER A C 1
ATOM 1481 O O . SER A 1 182 ? 28.572 4.581 -18.347 1.00 79.88 182 SER A O 1
ATOM 1483 N N . SER A 1 183 ? 26.866 3.248 -17.718 1.00 85.31 183 SER A N 1
ATOM 1484 C CA . SER A 1 183 ? 27.339 2.016 -18.370 1.00 85.31 183 SER A CA 1
ATOM 1485 C C . SER A 1 183 ? 27.150 2.021 -19.894 1.00 85.31 183 SER A C 1
ATOM 1487 O O . SER A 1 183 ? 27.655 1.133 -20.579 1.00 85.31 183 SER A O 1
ATOM 1489 N N . TYR A 1 184 ? 26.412 3.002 -20.418 1.00 88.19 184 TYR A N 1
ATOM 1490 C CA . TYR A 1 184 ? 26.154 3.192 -21.843 1.00 88.19 184 TYR A CA 1
ATOM 1491 C C . TYR A 1 184 ? 26.734 4.516 -22.327 1.00 88.19 184 TYR A C 1
ATOM 1493 O O . TYR A 1 184 ? 26.691 5.535 -21.630 1.00 88.19 184 TYR A O 1
ATOM 1501 N N . SER A 1 185 ? 27.204 4.522 -23.568 1.00 90.00 185 SER A N 1
ATOM 1502 C CA . SER A 1 185 ? 27.520 5.745 -24.296 1.00 90.00 185 SER A CA 1
ATOM 1503 C C . SER A 1 185 ? 26.249 6.529 -24.648 1.00 90.00 185 SER A C 1
ATOM 1505 O O . SER A 1 185 ? 25.150 5.982 -24.768 1.00 90.00 185 SER A O 1
ATOM 1507 N N . LYS A 1 186 ? 26.395 7.838 -24.890 1.00 88.81 186 LYS A N 1
ATOM 1508 C CA . LYS A 1 186 ? 25.276 8.684 -25.344 1.00 88.81 186 LYS A CA 1
ATOM 1509 C C . LYS A 1 186 ? 24.672 8.200 -26.669 1.00 88.81 186 LYS A C 1
ATOM 1511 O O . LYS A 1 186 ? 23.475 8.358 -26.879 1.00 88.81 186 LYS A O 1
ATOM 1516 N N . GLN A 1 187 ? 25.486 7.632 -27.562 1.00 91.19 187 GLN A N 1
ATOM 1517 C CA . GLN A 1 187 ? 25.018 7.103 -28.845 1.00 91.19 187 GLN A CA 1
ATOM 1518 C C . GLN A 1 187 ? 24.209 5.811 -28.667 1.00 91.19 187 GLN A C 1
ATOM 1520 O O . GLN A 1 187 ? 23.150 5.685 -29.275 1.00 91.19 187 GLN A O 1
ATOM 1525 N N . GLU A 1 188 ? 24.655 4.888 -27.807 1.00 91.69 188 GLU A N 1
ATOM 1526 C CA . GLU A 1 188 ? 23.888 3.679 -27.465 1.00 91.69 188 GLU A CA 1
ATOM 1527 C C . GLU A 1 188 ? 22.535 4.040 -26.841 1.00 91.69 188 GLU A C 1
ATOM 1529 O O . GLU A 1 188 ? 21.512 3.513 -27.264 1.00 91.69 188 GLU A O 1
ATOM 1534 N N . LEU A 1 189 ? 22.500 4.988 -25.897 1.00 91.62 189 LEU A N 1
ATOM 1535 C CA . LEU A 1 189 ? 21.246 5.420 -25.265 1.00 91.62 189 LEU A CA 1
ATOM 1536 C C . LEU A 1 189 ? 20.255 6.025 -26.265 1.00 91.62 189 LEU A C 1
ATOM 1538 O O . LEU A 1 189 ? 19.060 5.759 -26.164 1.00 91.62 189 LEU A O 1
ATOM 1542 N N . LYS A 1 190 ? 20.735 6.802 -27.247 1.00 92.69 190 LYS A N 1
ATOM 1543 C CA . LYS A 1 190 ? 19.885 7.307 -28.337 1.00 92.69 190 LYS A CA 1
ATOM 1544 C C . LYS A 1 190 ? 19.308 6.161 -29.166 1.00 92.69 190 LYS A C 1
ATOM 1546 O O . LYS A 1 190 ? 18.099 6.106 -29.332 1.00 92.69 190 LYS A O 1
ATOM 1551 N N . LYS A 1 191 ? 20.138 5.195 -29.574 1.00 94.44 191 LYS A N 1
ATOM 1552 C CA . LYS A 1 191 ? 19.674 4.012 -30.320 1.00 94.44 191 LYS A CA 1
ATOM 1553 C C . LYS A 1 191 ? 18.638 3.193 -29.543 1.00 94.44 191 LYS A C 1
ATOM 1555 O O . LYS A 1 191 ? 17.649 2.763 -30.123 1.00 94.44 191 LYS A O 1
ATOM 1560 N N . LEU A 1 192 ? 18.843 2.995 -28.239 1.00 94.12 192 LEU A N 1
ATOM 1561 C CA . LEU A 1 192 ? 17.881 2.295 -27.379 1.00 94.12 192 LEU A CA 1
ATOM 1562 C C . LEU A 1 192 ? 16.566 3.069 -27.247 1.00 94.12 192 LEU A C 1
ATOM 1564 O O . LEU A 1 192 ? 15.494 2.471 -27.304 1.00 94.12 192 LEU A O 1
ATOM 1568 N N . SER A 1 193 ? 16.645 4.394 -27.100 1.00 93.94 193 SER A N 1
ATOM 1569 C CA . SER A 1 193 ? 15.471 5.270 -27.085 1.00 93.94 193 SER A CA 1
ATOM 1570 C C . SER A 1 193 ? 14.688 5.167 -28.393 1.00 93.94 193 SER A C 1
ATOM 1572 O O . SER A 1 193 ? 13.481 4.942 -28.358 1.00 93.94 193 SER A O 1
ATOM 1574 N N . ASP A 1 194 ? 15.369 5.287 -29.534 1.00 94.56 194 ASP A N 1
ATOM 1575 C CA . ASP A 1 194 ? 14.753 5.204 -30.862 1.00 94.56 194 ASP A CA 1
ATOM 1576 C C . ASP A 1 194 ? 14.109 3.829 -31.078 1.00 94.56 194 ASP A C 1
ATOM 1578 O O . ASP A 1 194 ? 12.971 3.735 -31.530 1.00 94.56 194 ASP A O 1
ATOM 1582 N N . SER A 1 195 ? 14.789 2.755 -30.666 1.00 94.56 195 SER A N 1
ATOM 1583 C CA . SER A 1 195 ? 14.263 1.394 -30.759 1.00 94.56 195 SER A CA 1
ATOM 1584 C C . SER A 1 195 ? 12.990 1.194 -29.933 1.00 94.56 195 SER A C 1
ATOM 1586 O O . SER A 1 195 ? 12.044 0.597 -30.442 1.00 94.56 195 SER A O 1
ATOM 1588 N N . LEU A 1 196 ? 12.915 1.717 -28.703 1.00 94.19 196 LEU A N 1
ATOM 1589 C CA . LEU A 1 196 ? 11.690 1.634 -27.895 1.00 94.19 196 LEU A CA 1
ATOM 1590 C C . LEU A 1 196 ? 10.532 2.434 -28.491 1.00 94.19 196 LEU A C 1
ATOM 1592 O O . LEU A 1 196 ? 9.380 2.014 -28.378 1.00 94.19 196 LEU A O 1
ATOM 1596 N N . VAL A 1 197 ? 10.817 3.584 -29.103 1.00 94.69 197 VAL A N 1
ATOM 1597 C CA . VAL A 1 197 ? 9.800 4.379 -29.801 1.00 94.69 197 VAL A CA 1
ATOM 1598 C C . VAL A 1 197 ? 9.255 3.594 -30.993 1.00 94.69 197 VAL A C 1
ATOM 1600 O O . VAL A 1 197 ? 8.037 3.475 -31.129 1.00 94.69 197 VAL A O 1
ATOM 1603 N N . SER A 1 198 ? 10.128 2.984 -31.798 1.00 93.56 198 SER A N 1
ATOM 1604 C CA . SER A 1 198 ? 9.711 2.125 -32.911 1.00 93.56 198 SER A CA 1
ATOM 1605 C C . SER A 1 198 ? 8.877 0.939 -32.437 1.00 93.56 198 SER A C 1
ATOM 1607 O O . SER A 1 198 ? 7.786 0.741 -32.959 1.00 93.56 198 SER A O 1
ATOM 1609 N N . VAL A 1 199 ? 9.313 0.225 -31.388 1.00 93.06 199 VAL A N 1
ATOM 1610 C CA . VAL A 1 199 ? 8.551 -0.893 -30.798 1.00 93.06 199 VAL A CA 1
ATOM 1611 C C . VAL A 1 199 ? 7.127 -0.464 -30.454 1.00 93.06 199 VAL A C 1
ATOM 1613 O O . VAL A 1 199 ? 6.183 -1.150 -30.826 1.00 93.06 199 VAL A O 1
ATOM 1616 N N . TYR A 1 200 ? 6.950 0.690 -29.810 1.00 92.75 200 TYR A N 1
ATOM 1617 C CA . TYR A 1 200 ? 5.620 1.185 -29.456 1.00 92.75 200 TYR A CA 1
ATOM 1618 C C . TYR A 1 200 ? 4.755 1.520 -30.677 1.00 92.75 200 TYR A C 1
ATOM 1620 O O . TYR A 1 200 ? 3.558 1.238 -30.702 1.00 92.75 200 TYR A O 1
ATOM 1628 N N . HIS A 1 201 ? 5.330 2.150 -31.700 1.00 93.56 201 HIS A N 1
ATOM 1629 C CA . HIS A 1 201 ? 4.573 2.504 -32.899 1.00 93.56 201 HIS A CA 1
ATOM 1630 C C . HIS A 1 201 ? 4.229 1.285 -33.753 1.00 93.56 201 HIS A C 1
ATOM 1632 O O . HIS A 1 201 ? 3.124 1.217 -34.289 1.00 93.56 201 HIS A O 1
ATOM 1638 N N . ASP A 1 202 ? 5.142 0.328 -33.872 1.00 92.81 202 ASP A N 1
ATOM 1639 C CA . ASP A 1 202 ? 4.946 -0.878 -34.671 1.00 92.81 202 ASP A CA 1
ATOM 1640 C C . ASP A 1 202 ? 3.883 -1.785 -34.050 1.00 92.81 202 ASP A C 1
ATOM 1642 O O . ASP A 1 202 ? 3.046 -2.339 -34.765 1.00 92.81 202 ASP A O 1
ATOM 1646 N N . THR A 1 203 ? 3.834 -1.863 -32.719 1.00 92.19 203 THR A N 1
ATOM 1647 C CA . THR A 1 203 ? 2.801 -2.630 -32.011 1.00 92.19 203 THR A CA 1
ATOM 1648 C C . THR A 1 203 ? 1.434 -1.970 -32.139 1.00 92.19 203 THR A C 1
ATOM 1650 O O . THR A 1 203 ? 0.447 -2.638 -32.435 1.00 92.19 203 THR A O 1
ATOM 1653 N N . ARG A 1 204 ? 1.366 -0.634 -32.068 1.00 89.75 204 ARG A N 1
ATOM 1654 C CA . ARG A 1 204 ? 0.132 0.132 -32.336 1.00 89.75 204 ARG A CA 1
ATOM 1655 C C . ARG A 1 204 ? -0.368 0.006 -33.773 1.00 89.75 204 ARG A C 1
ATOM 1657 O O . ARG A 1 204 ? -1.569 0.118 -34.002 1.00 89.75 204 ARG A O 1
ATOM 1664 N N . LYS A 1 205 ? 0.532 -0.212 -34.731 1.00 91.75 205 LYS A N 1
ATOM 1665 C CA . LYS A 1 205 ? 0.199 -0.480 -36.138 1.00 91.75 205 LYS A CA 1
ATOM 1666 C C . LYS A 1 205 ? -0.178 -1.943 -36.400 1.00 91.75 205 LYS A C 1
ATOM 1668 O O . LYS A 1 205 ? -0.521 -2.266 -37.532 1.00 91.75 205 LYS A O 1
ATOM 1673 N N . GLY A 1 206 ? -0.103 -2.818 -35.394 1.00 89.38 206 GLY A N 1
ATOM 1674 C CA . GLY A 1 206 ? -0.392 -4.248 -35.532 1.00 89.38 206 GLY A CA 1
ATOM 1675 C C . GLY A 1 206 ? 0.695 -5.039 -36.266 1.00 89.38 206 GLY A C 1
ATOM 1676 O O . GLY A 1 206 ? 0.427 -6.129 -36.757 1.00 89.38 206 GLY A O 1
ATOM 1677 N N . ILE A 1 207 ? 1.915 -4.501 -36.372 1.00 89.69 207 ILE A N 1
ATOM 1678 C CA . ILE A 1 207 ? 3.038 -5.171 -37.050 1.00 89.69 207 ILE A CA 1
ATOM 1679 C C . ILE A 1 207 ? 3.601 -6.293 -36.165 1.00 89.69 207 ILE A C 1
ATOM 1681 O O . ILE A 1 207 ? 3.978 -7.361 -36.654 1.00 89.69 207 ILE A O 1
ATOM 1685 N N . HIS A 1 208 ? 3.658 -6.054 -34.854 1.00 87.62 208 HIS A N 1
ATOM 1686 C CA . HIS A 1 208 ? 4.168 -6.992 -33.860 1.00 87.62 208 HIS A CA 1
ATOM 1687 C C . HIS A 1 208 ? 3.297 -6.988 -32.605 1.00 87.62 208 HIS A C 1
ATOM 1689 O O . HIS A 1 208 ? 2.800 -5.944 -32.192 1.00 87.62 208 HIS A O 1
ATOM 1695 N N . GLU A 1 209 ? 3.192 -8.143 -31.951 1.00 91.19 209 GLU A N 1
ATOM 1696 C CA . GLU A 1 209 ? 2.695 -8.219 -30.577 1.00 91.19 209 GLU A CA 1
ATOM 1697 C C . GLU A 1 209 ? 3.678 -7.524 -29.626 1.00 91.19 209 GLU A C 1
ATOM 1699 O O . GLU A 1 209 ? 4.896 -7.720 -29.731 1.00 91.19 209 GLU A O 1
ATOM 1704 N N . MET A 1 210 ? 3.149 -6.726 -28.692 1.00 90.75 210 MET A N 1
ATOM 1705 C CA . MET A 1 210 ? 3.954 -5.918 -27.767 1.00 90.75 210 MET A CA 1
ATOM 1706 C C . MET A 1 210 ? 4.921 -6.777 -26.952 1.00 90.75 210 MET A C 1
ATOM 1708 O O . MET A 1 210 ? 6.094 -6.431 -26.834 1.00 90.75 210 MET A O 1
ATOM 1712 N N . ASP A 1 211 ? 4.459 -7.934 -26.483 1.00 90.19 211 ASP A N 1
ATOM 1713 C CA . ASP A 1 211 ? 5.256 -8.871 -25.694 1.00 90.19 211 ASP A CA 1
ATOM 1714 C C . ASP A 1 211 ? 6.517 -9.336 -26.444 1.00 90.19 211 ASP A C 1
ATOM 1716 O O . ASP A 1 211 ? 7.649 -9.147 -25.995 1.00 90.19 211 ASP A O 1
ATOM 1720 N N . ASN A 1 212 ? 6.331 -9.844 -27.665 1.00 91.44 212 ASN A N 1
ATOM 1721 C CA . ASN A 1 212 ? 7.422 -10.336 -28.504 1.00 91.44 212 ASN A CA 1
ATOM 1722 C C . ASN A 1 212 ? 8.392 -9.215 -28.901 1.00 91.44 212 ASN A C 1
ATOM 1724 O O . ASN A 1 212 ? 9.606 -9.423 -28.967 1.00 91.44 212 ASN A O 1
ATOM 1728 N N . ALA A 1 213 ? 7.869 -8.021 -29.193 1.00 93.38 213 ALA A N 1
ATOM 1729 C CA . ALA A 1 213 ? 8.687 -6.870 -29.557 1.00 93.38 213 ALA A CA 1
ATOM 1730 C C . ALA A 1 213 ? 9.539 -6.382 -28.372 1.00 93.38 213 ALA A C 1
ATOM 1732 O O . ALA A 1 213 ? 10.725 -6.088 -28.542 1.00 93.38 213 ALA A O 1
ATOM 1733 N N . MET A 1 214 ?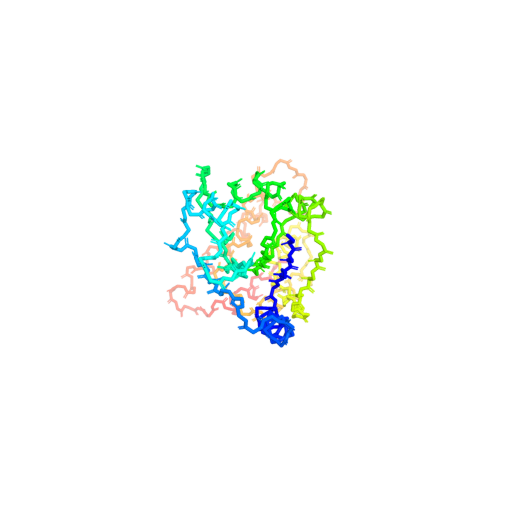 8.967 -6.361 -27.167 1.00 94.38 214 MET A N 1
ATOM 1734 C CA . MET A 1 214 ? 9.668 -6.007 -25.932 1.00 94.38 214 MET A CA 1
ATOM 1735 C C . MET A 1 214 ? 10.721 -7.045 -25.549 1.00 94.38 214 MET A C 1
ATOM 1737 O O . MET A 1 214 ? 11.837 -6.675 -25.181 1.00 94.38 214 MET A O 1
ATOM 1741 N N . GLU A 1 215 ? 10.421 -8.335 -25.692 1.00 93.88 215 GLU A N 1
ATOM 1742 C CA . GLU A 1 215 ? 11.402 -9.392 -25.449 1.00 93.88 215 GLU A CA 1
ATOM 1743 C C . GLU A 1 215 ? 12.583 -9.295 -26.424 1.00 93.88 215 GLU A C 1
ATOM 1745 O O . GLU A 1 215 ? 13.740 -9.316 -25.997 1.00 93.88 215 GLU A O 1
ATOM 1750 N N . ARG A 1 216 ? 12.317 -9.091 -27.721 1.00 93.56 216 ARG A N 1
ATOM 1751 C CA . ARG A 1 216 ? 13.367 -8.853 -28.727 1.00 93.56 216 ARG A CA 1
ATOM 1752 C C . ARG A 1 216 ? 14.213 -7.630 -28.396 1.00 93.56 216 ARG A C 1
ATOM 1754 O O . ARG A 1 216 ? 15.434 -7.702 -28.511 1.00 93.56 216 ARG A O 1
ATOM 1761 N N . PHE A 1 217 ? 13.587 -6.537 -27.960 1.00 94.69 217 PHE A N 1
ATOM 1762 C CA . PHE A 1 217 ? 14.303 -5.346 -27.510 1.00 94.69 217 PHE A CA 1
ATOM 1763 C C . PHE A 1 217 ? 15.245 -5.673 -26.344 1.00 94.69 217 PHE A C 1
ATOM 1765 O O . PHE A 1 217 ? 16.434 -5.373 -26.420 1.00 94.69 217 PHE A O 1
ATOM 1772 N N . ILE A 1 218 ? 14.753 -6.348 -25.301 1.00 94.38 218 ILE A N 1
ATOM 1773 C CA . ILE A 1 218 ? 15.550 -6.708 -24.116 1.00 94.38 218 ILE A CA 1
ATOM 1774 C C . ILE A 1 218 ? 16.717 -7.632 -24.483 1.00 94.38 218 ILE A C 1
ATOM 1776 O O . ILE A 1 218 ? 17.834 -7.463 -23.990 1.00 94.38 218 IL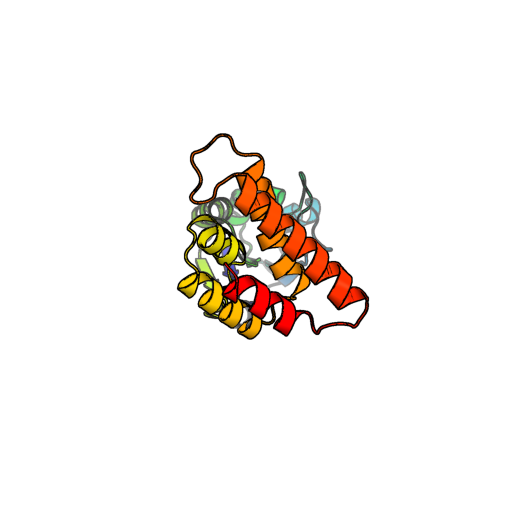E A O 1
ATOM 1780 N N . LEU A 1 219 ? 16.480 -8.597 -25.372 1.00 92.56 219 LEU A N 1
ATOM 1781 C CA . LEU A 1 219 ? 17.508 -9.507 -25.872 1.00 92.56 219 LEU A CA 1
ATOM 1782 C C . LEU A 1 219 ? 18.480 -8.838 -26.860 1.00 92.56 219 LEU A C 1
ATOM 1784 O O . LEU A 1 219 ? 19.523 -9.422 -27.150 1.00 92.56 219 LEU A O 1
ATOM 1788 N N . GLY A 1 220 ? 18.185 -7.634 -27.351 1.00 89.31 220 GLY A N 1
ATOM 1789 C CA . GLY A 1 220 ? 19.049 -6.848 -28.237 1.00 89.31 220 GLY A CA 1
ATOM 1790 C C . GLY A 1 220 ? 20.031 -5.909 -27.524 1.00 89.31 220 GLY A C 1
ATOM 1791 O O . GLY A 1 220 ? 20.936 -5.390 -28.176 1.00 89.31 220 GLY A O 1
ATOM 1792 N N . ILE A 1 221 ? 19.869 -5.700 -26.211 1.00 84.88 221 ILE A N 1
ATOM 1793 C CA . ILE A 1 221 ? 20.766 -4.896 -25.350 1.00 84.88 221 ILE A CA 1
ATOM 1794 C C . ILE A 1 221 ? 22.092 -5.630 -25.105 1.00 84.88 221 ILE A C 1
ATOM 1796 O O . ILE A 1 221 ? 23.141 -4.946 -25.022 1.00 84.88 221 ILE A O 1
#

Sequence (221 aa):
MIYLLHGTDTKKSRKKLHALLDTMFTKKPDASFLRIEAGEFDESRLQEFVGGQGLFSNKYIIVFDNLFSDNPPAGGTKNILLKELKQISESQNIFIFIEGKLNKKELNKFEKYAEKIQEFGSTVKEVKKFDIFSLANALGKRDKKNLWVLYQKAKMNNIVDEQIHGILFWKIKDTLSSSKKSSYSKQELKKLSDSLVSVYHDTRKGIHEMDNAMERFILGI